Protein AF-A0A961YXK0-F1 (afdb_monomer_lite)

Radius of gyration: 27.51 Å; chains: 1; bounding box: 50×75×75 Å

Foldseek 3Di:
DPQAAAEEAEDPVCVVLSVVVQVVCVVVVHHYDYQDPPDDPDDPSLVVLLVVLLSHQAYEYEYELPGPPDPPSVSSLVSNLVSVHFYFYHYSVVQPPPPDGPDDPVPGDGDPDSFCRPVVVVVVNVPPPDDDDDDDDDDDDDDDDDDDDDDDDLQVVLVVLVVCLVVQPLVSLQVNLVCLCVVPSHPNQQLSSLVSLVSSVVVLNLVSLQVQLVCLCPVGNHGNANLSSLVSLVSSVVVLDLSSLQSNLVCLCVVGSHGNQNLSSLVSLVSSVVVLNLSSLQVNLVCLCVVPSHHNDNVSSLVSLVSSVVVVNPVSVVVNCVSVVVVVD

Structure (mmCIF, N/CA/C/O backbone):
data_AF-A0A961YXK0-F1
#
_entry.id   AF-A0A961YXK0-F1
#
loop_
_atom_site.group_PDB
_atom_site.id
_atom_site.type_symbol
_atom_site.label_atom_id
_atom_site.label_alt_id
_atom_site.label_comp_id
_atom_site.label_asym_id
_atom_site.label_entity_id
_atom_site.label_seq_id
_atom_site.pdbx_PDB_ins_code
_atom_site.Cartn_x
_atom_site.Cartn_y
_atom_site.Cartn_z
_atom_site.occupancy
_atom_site.B_iso_or_equiv
_atom_site.auth_seq_id
_atom_site.auth_comp_id
_atom_site.auth_asym_id
_atom_site.auth_atom_id
_atom_site.pdbx_PDB_model_num
ATOM 1 N N . MET A 1 1 ? -20.843 -34.451 27.573 1.00 39.09 1 MET A N 1
ATOM 2 C CA . MET A 1 1 ? -20.146 -33.332 26.904 1.00 39.09 1 MET A CA 1
ATOM 3 C C . MET A 1 1 ? -18.926 -33.000 27.740 1.00 39.09 1 MET A C 1
ATOM 5 O O . MET A 1 1 ? -19.100 -32.600 28.885 1.00 39.09 1 MET A O 1
ATOM 9 N N . GLN A 1 2 ? -17.720 -33.284 27.242 1.00 41.62 2 GLN A N 1
ATOM 10 C CA . GLN A 1 2 ? -16.486 -32.875 27.920 1.00 41.62 2 GLN A CA 1
ATOM 11 C C . GLN A 1 2 ? -16.470 -31.347 28.025 1.00 41.62 2 GLN A C 1
ATOM 13 O O . GLN A 1 2 ? -16.852 -30.657 27.081 1.00 41.62 2 GLN A O 1
ATOM 18 N N . ARG A 1 3 ? -16.115 -30.823 29.203 1.00 45.62 3 ARG A N 1
ATOM 19 C CA . ARG A 1 3 ? -15.979 -29.378 29.406 1.00 45.62 3 ARG A CA 1
ATOM 20 C C . ARG A 1 3 ? -14.867 -28.861 28.485 1.00 45.62 3 ARG A C 1
ATOM 22 O O . ARG A 1 3 ? -13.827 -29.515 28.438 1.00 45.62 3 ARG A O 1
ATOM 29 N N . PRO A 1 4 ? -15.061 -27.729 27.787 1.00 52.06 4 PRO A N 1
ATOM 30 C CA . PRO A 1 4 ? -13.994 -27.138 26.994 1.00 52.06 4 PRO A CA 1
ATOM 31 C C . PRO A 1 4 ? -12.832 -26.803 27.929 1.00 52.06 4 PRO A C 1
ATOM 33 O O . PRO A 1 4 ? -13.027 -26.088 28.913 1.00 52.06 4 PRO A O 1
ATOM 36 N N . PHE A 1 5 ? -11.660 -27.369 27.650 1.00 73.12 5 PHE A N 1
ATOM 37 C CA . PHE A 1 5 ? -10.427 -27.063 28.360 1.00 73.12 5 PHE A CA 1
ATOM 38 C C . PHE A 1 5 ? -9.512 -26.215 27.474 1.00 73.12 5 PHE A C 1
ATOM 40 O O . PHE A 1 5 ? -9.587 -26.285 26.243 1.00 73.12 5 PHE A O 1
ATOM 47 N N . LEU A 1 6 ? -8.736 -25.333 28.104 1.00 80.81 6 LEU A N 1
ATOM 48 C CA . LEU A 1 6 ? -7.813 -24.429 27.420 1.00 80.81 6 LEU A CA 1
ATOM 49 C C . LEU A 1 6 ? -6.426 -25.055 27.341 1.00 80.81 6 LEU A C 1
ATOM 51 O O . LEU A 1 6 ? -5.907 -25.522 28.354 1.00 80.81 6 LEU A O 1
ATOM 55 N N . PHE A 1 7 ? -5.800 -24.994 26.172 1.00 84.19 7 PHE A N 1
ATOM 56 C CA . PHE A 1 7 ? -4.375 -25.266 26.058 1.00 84.19 7 PHE A CA 1
ATOM 57 C C . PHE A 1 7 ? -3.585 -24.076 26.597 1.00 84.19 7 PHE A C 1
ATOM 59 O O . PHE A 1 7 ? -3.885 -22.945 26.231 1.00 84.19 7 PHE A O 1
ATOM 66 N N . VAL A 1 8 ? -2.585 -24.291 27.446 1.00 84.44 8 VAL A N 1
ATOM 67 C CA . VAL A 1 8 ? -1.753 -23.206 27.978 1.00 84.44 8 VAL A CA 1
ATOM 68 C C . VAL A 1 8 ? -0.333 -23.342 27.443 1.00 84.44 8 VAL A C 1
ATOM 70 O O . VAL A 1 8 ? 0.371 -24.299 27.762 1.00 84.44 8 VAL A O 1
ATOM 73 N N . SER A 1 9 ? 0.063 -22.359 26.637 1.00 81.88 9 SER A N 1
ATOM 74 C CA . SER A 1 9 ? 1.380 -22.239 26.011 1.00 81.88 9 SER A CA 1
ATOM 75 C C . SER A 1 9 ? 2.200 -21.175 26.740 1.00 81.88 9 SER A C 1
ATOM 77 O O . SER A 1 9 ? 1.680 -20.105 27.058 1.00 81.88 9 SER A O 1
ATOM 79 N N . HIS A 1 10 ? 3.469 -21.460 27.046 1.00 80.25 10 HIS A N 1
ATOM 80 C CA . HIS A 1 10 ? 4.343 -20.572 27.825 1.00 80.25 10 HIS A CA 1
ATOM 81 C C . HIS A 1 10 ? 5.824 -20.910 27.658 1.00 80.25 10 HIS A C 1
ATOM 83 O O . HIS A 1 10 ? 6.168 -22.053 27.361 1.00 80.25 10 HIS A O 1
ATOM 89 N N . VAL A 1 11 ? 6.744 -19.974 27.912 1.00 73.00 11 VAL A N 1
ATOM 90 C CA . VAL A 1 11 ? 8.198 -20.266 27.925 1.00 73.00 11 VAL A CA 1
ATOM 91 C C . VAL A 1 11 ? 8.667 -20.859 29.255 1.00 73.00 11 VAL A C 1
ATOM 93 O O . VAL A 1 11 ? 7.948 -20.811 30.252 1.00 73.00 11 VAL A O 1
ATOM 96 N N . SER A 1 12 ? 9.807 -21.552 29.248 1.00 71.62 12 SER A N 1
ATOM 97 C CA . SER A 1 12 ? 10.302 -22.407 30.346 1.00 71.62 12 SER A CA 1
ATOM 98 C C . SER A 1 12 ? 10.500 -21.629 31.639 1.00 71.62 12 SER A C 1
ATOM 100 O O . SER A 1 12 ? 10.134 -22.086 32.720 1.00 71.62 12 SER A O 1
ATOM 102 N N . GLU A 1 13 ? 11.018 -20.425 31.479 1.00 71.69 13 GLU A N 1
ATOM 103 C CA . GLU A 1 13 ? 11.282 -19.404 32.479 1.00 71.69 13 GLU A CA 1
ATOM 104 C C . GLU A 1 13 ? 9.994 -18.975 33.199 1.00 71.69 13 GLU A C 1
ATOM 106 O O . GLU A 1 13 ? 10.006 -18.660 34.387 1.00 71.69 13 GLU A O 1
ATOM 111 N N . ASP A 1 14 ? 8.862 -19.075 32.502 1.00 70.75 14 ASP A N 1
ATOM 112 C CA . ASP A 1 14 ? 7.541 -18.655 32.954 1.00 70.75 14 ASP A CA 1
ATOM 113 C C . ASP A 1 14 ? 6.709 -19.811 33.535 1.00 70.75 14 ASP A C 1
ATOM 115 O O . ASP A 1 14 ? 5.554 -19.626 33.924 1.00 70.75 14 ASP A O 1
ATOM 119 N N . HIS A 1 15 ? 7.279 -21.020 33.631 1.00 77.81 15 HIS A N 1
ATOM 120 C CA . HIS A 1 15 ? 6.543 -22.218 34.042 1.00 77.81 15 HIS A CA 1
ATOM 121 C C . HIS A 1 15 ? 5.914 -22.113 35.431 1.00 77.81 15 HIS A C 1
ATOM 123 O O . HIS A 1 15 ? 4.762 -22.510 35.591 1.00 77.81 15 HIS A O 1
ATOM 129 N N . GLY A 1 16 ? 6.608 -21.529 36.409 1.00 73.38 16 GLY A N 1
ATOM 130 C CA . GLY A 1 16 ? 6.043 -21.324 37.747 1.00 73.38 16 GLY A CA 1
ATOM 131 C C . GLY A 1 16 ? 4.782 -20.451 37.731 1.00 73.38 16 GLY A C 1
ATOM 132 O O . GLY A 1 16 ? 3.755 -20.842 38.282 1.00 73.38 16 GLY A O 1
ATOM 133 N N . HIS A 1 17 ? 4.835 -19.312 37.037 1.00 74.25 17 HIS A N 1
ATOM 134 C CA . HIS A 1 17 ? 3.714 -18.373 36.927 1.00 74.25 17 HIS A CA 1
ATOM 135 C C . HIS A 1 17 ? 2.545 -18.953 36.119 1.00 74.25 17 HIS A C 1
ATOM 137 O O . HIS A 1 17 ? 1.387 -18.800 36.507 1.00 74.25 17 HIS A O 1
ATOM 143 N N . ALA A 1 18 ? 2.835 -19.667 35.027 1.00 76.69 18 ALA A N 1
ATOM 144 C CA . ALA A 1 18 ? 1.814 -20.348 34.233 1.00 76.69 18 ALA A CA 1
ATOM 145 C C . ALA A 1 18 ? 1.065 -21.409 35.059 1.00 76.69 18 ALA A C 1
ATOM 147 O O . ALA A 1 18 ? -0.160 -21.494 34.983 1.00 76.69 18 ALA A O 1
ATOM 148 N N . MET A 1 19 ? 1.775 -22.171 35.899 1.00 80.56 19 MET A N 1
ATOM 149 C CA . MET A 1 19 ? 1.154 -23.152 36.797 1.00 80.56 19 MET A CA 1
ATOM 150 C C . MET A 1 19 ? 0.298 -22.492 37.889 1.00 80.56 19 MET A C 1
ATOM 152 O O . MET A 1 19 ? -0.766 -23.013 38.225 1.00 80.56 19 MET A O 1
ATOM 156 N N . GLU A 1 20 ? 0.710 -21.339 38.424 1.00 76.25 20 GLU A N 1
ATOM 157 C CA . GLU A 1 20 ? -0.096 -20.577 39.390 1.00 76.25 20 GLU A CA 1
ATOM 158 C C . GLU A 1 20 ? -1.407 -20.075 38.762 1.00 76.25 20 GLU A C 1
ATOM 160 O O . GLU A 1 20 ? -2.484 -20.231 39.350 1.00 76.25 20 GLU A O 1
ATOM 165 N N . LEU A 1 21 ? -1.326 -19.540 37.540 1.00 74.50 21 LEU A N 1
ATOM 166 C CA . LEU A 1 21 ? -2.482 -19.106 36.759 1.00 74.50 21 LEU A CA 1
ATOM 167 C C . LEU A 1 21 ? -3.425 -20.271 36.445 1.00 74.50 21 LEU A C 1
ATOM 169 O O . LEU A 1 21 ? -4.634 -20.144 36.640 1.00 74.50 21 LEU A O 1
ATOM 173 N N . VAL A 1 22 ? -2.886 -21.411 36.006 1.00 80.25 22 VAL A N 1
ATOM 174 C CA . VAL A 1 22 ? -3.676 -22.625 35.763 1.00 80.25 22 VAL A CA 1
ATOM 175 C C . VAL A 1 22 ? -4.400 -23.065 37.025 1.00 80.25 22 VAL A C 1
ATOM 177 O O . VAL A 1 22 ? -5.610 -23.268 36.978 1.00 80.25 22 VAL A O 1
ATOM 180 N N . GLY A 1 23 ? -3.715 -23.112 38.169 1.00 75.25 23 GLY A N 1
ATOM 181 C CA . GLY A 1 23 ? -4.354 -23.466 39.435 1.00 75.25 23 GLY A CA 1
ATOM 182 C C . GLY A 1 23 ? -5.508 -22.525 39.808 1.00 75.25 23 GLY A C 1
ATOM 183 O O . GLY A 1 23 ? -6.507 -22.965 40.375 1.00 75.25 23 GLY A O 1
ATOM 184 N N . GLU A 1 24 ? -5.411 -21.235 39.482 1.00 73.25 24 GLU A N 1
ATOM 185 C CA . GLU A 1 24 ? -6.501 -20.275 39.690 1.00 73.25 24 GLU A CA 1
ATOM 186 C C . GLU A 1 24 ? -7.667 -20.476 38.711 1.00 73.25 24 GLU A C 1
ATOM 188 O O . GLU A 1 24 ? -8.829 -20.412 39.121 1.00 73.25 24 GLU A O 1
ATOM 193 N N . LEU A 1 25 ? -7.381 -20.749 37.437 1.00 74.94 25 LEU A N 1
ATOM 194 C CA . LEU A 1 25 ? -8.392 -21.039 36.416 1.00 74.94 25 LEU A CA 1
ATOM 195 C C . LEU A 1 25 ? -9.165 -22.323 36.741 1.00 74.94 25 LEU A C 1
ATOM 197 O O . LEU A 1 25 ? -10.399 -22.326 36.724 1.00 74.94 25 LEU A O 1
ATOM 201 N N . GLU A 1 26 ? -8.461 -23.374 37.151 1.00 79.38 26 GLU A N 1
ATOM 202 C CA . GLU A 1 26 ? -9.062 -24.646 37.544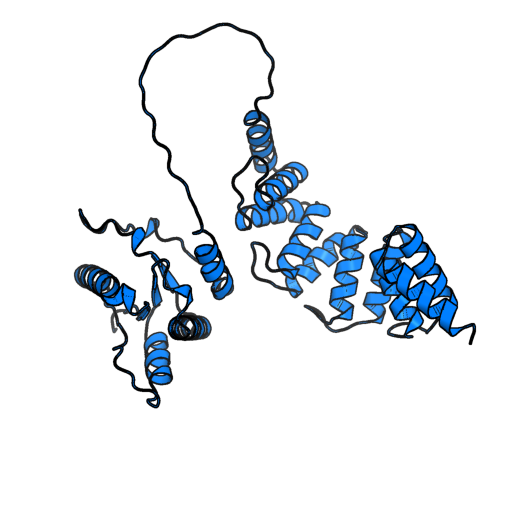 1.00 79.38 26 GLU A CA 1
ATOM 203 C C . GLU A 1 26 ? -9.923 -24.505 38.804 1.00 79.38 26 GLU A C 1
ATOM 205 O O . GLU A 1 26 ? -11.045 -25.017 38.839 1.00 79.38 26 GLU A O 1
ATOM 210 N N . ARG A 1 27 ? -9.474 -23.727 39.806 1.00 77.12 27 ARG A N 1
ATOM 211 C CA . ARG A 1 27 ? -10.300 -23.369 40.980 1.00 77.12 27 ARG A CA 1
ATOM 212 C C . ARG A 1 27 ? -11.597 -22.661 40.590 1.00 77.12 27 ARG A C 1
ATOM 214 O O . ARG A 1 27 ? -12.608 -22.815 41.273 1.00 77.12 27 ARG A O 1
ATOM 221 N N . ARG A 1 28 ? -11.583 -21.902 39.493 1.00 72.62 28 ARG A N 1
ATOM 222 C CA . ARG A 1 28 ? -12.754 -21.210 38.928 1.00 72.62 28 ARG A CA 1
ATOM 223 C C . ARG A 1 28 ? -13.557 -22.077 37.954 1.00 72.62 28 ARG A C 1
ATOM 225 O O . ARG A 1 28 ? -14.525 -21.597 37.369 1.00 72.62 28 ARG A O 1
ATOM 232 N N . GLY A 1 29 ? -13.201 -23.352 37.812 1.00 74.06 29 GLY A N 1
ATOM 233 C CA . GLY A 1 29 ? -13.920 -24.321 36.992 1.00 74.06 29 GLY A CA 1
ATOM 234 C C . GLY A 1 29 ? -13.586 -24.266 35.503 1.00 74.06 29 GLY A C 1
ATOM 235 O O . GLY A 1 29 ? -14.335 -24.851 34.719 1.00 74.06 29 GLY A O 1
ATOM 236 N N . VAL A 1 30 ? -12.493 -23.599 35.122 1.00 76.44 30 VAL A N 1
ATOM 237 C CA . VAL A 1 30 ? -11.951 -23.590 33.758 1.00 76.44 30 VAL A CA 1
ATOM 238 C C . VAL A 1 30 ? -10.844 -24.647 33.686 1.00 76.44 30 VAL A C 1
ATOM 240 O O . VAL A 1 30 ? -9.759 -24.407 34.211 1.00 76.44 30 VAL A O 1
ATOM 243 N N . PRO A 1 31 ? -11.104 -25.836 33.113 1.00 77.38 31 PRO A N 1
ATOM 244 C CA . PRO A 1 31 ? -10.077 -26.859 32.988 1.00 77.38 31 PRO A CA 1
ATO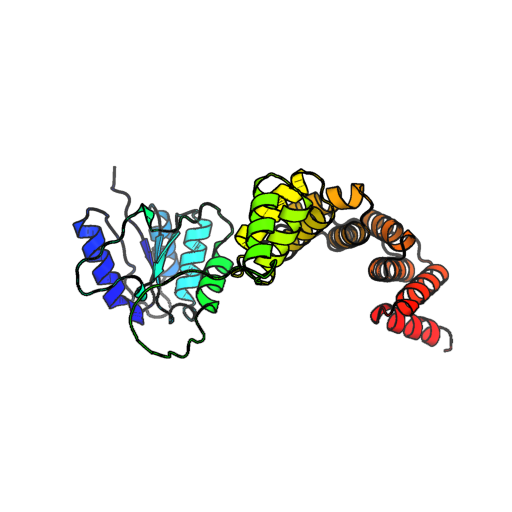M 245 C C . PRO A 1 31 ? -9.002 -26.406 31.995 1.00 77.38 31 PRO A C 1
ATOM 247 O O . PRO A 1 31 ? -9.313 -25.809 30.963 1.00 77.38 31 PRO A O 1
ATOM 250 N N . CYS A 1 32 ? -7.745 -26.703 32.299 1.00 82.25 32 CYS A N 1
ATOM 251 C CA . CYS A 1 32 ? -6.603 -26.317 31.480 1.00 82.25 32 CYS A CA 1
ATOM 252 C C . CYS A 1 32 ? -5.727 -27.539 31.198 1.00 82.25 32 CYS A C 1
ATOM 254 O O . CYS A 1 32 ? -5.690 -28.486 31.980 1.00 82.25 32 CYS A O 1
ATOM 256 N N . TRP A 1 33 ? -4.999 -27.510 30.088 1.00 80.31 33 TRP A N 1
ATOM 257 C CA . TRP A 1 33 ? -3.992 -28.507 29.757 1.00 80.31 33 TRP A CA 1
ATOM 258 C C . TRP A 1 33 ? -2.659 -27.817 29.456 1.00 80.31 33 TRP A C 1
ATOM 260 O O . TRP A 1 33 ? -2.611 -26.857 28.688 1.00 80.31 33 TRP A O 1
ATOM 270 N N . ILE A 1 34 ? -1.586 -28.299 30.088 1.00 78.50 34 ILE A N 1
ATOM 271 C CA . ILE A 1 34 ? -0.203 -27.843 29.894 1.00 78.50 34 ILE A CA 1
ATOM 272 C C . ILE A 1 34 ? 0.621 -29.012 29.361 1.00 78.50 34 ILE A C 1
ATOM 274 O O . ILE A 1 34 ? 0.612 -30.099 29.947 1.00 78.50 34 ILE A O 1
ATOM 278 N N . ALA A 1 35 ? 1.387 -28.768 28.297 1.00 67.06 35 ALA A N 1
ATOM 279 C CA . ALA A 1 35 ? 2.294 -29.764 27.744 1.00 67.06 35 ALA A CA 1
ATOM 280 C C . ALA A 1 35 ? 3.469 -30.061 28.713 1.00 67.06 35 ALA A C 1
ATOM 282 O O . ALA A 1 35 ? 4.114 -29.134 29.223 1.00 67.06 35 ALA A O 1
ATOM 283 N N . PRO A 1 36 ? 3.789 -31.341 28.988 1.00 59.72 36 PRO A N 1
ATOM 284 C CA . PRO A 1 36 ? 4.915 -31.712 29.842 1.00 59.72 36 PRO A CA 1
ATOM 285 C C . PRO A 1 36 ? 6.260 -31.507 29.120 1.00 59.72 36 PRO A C 1
ATOM 287 O O . PRO A 1 36 ? 6.581 -32.188 28.152 1.00 59.72 36 PRO A O 1
ATOM 290 N N . ARG A 1 37 ? 7.108 -30.609 29.637 1.00 56.56 37 ARG A N 1
ATOM 291 C CA . ARG A 1 37 ? 8.337 -30.128 28.966 1.00 56.56 37 ARG A CA 1
ATOM 292 C C . ARG A 1 37 ? 9.595 -31.007 29.045 1.00 56.56 37 ARG A C 1
ATOM 294 O O . ARG A 1 37 ? 10.710 -30.513 28.910 1.00 56.56 37 ARG A O 1
ATOM 301 N N . ASN A 1 38 ? 9.454 -32.319 29.202 1.00 53.09 38 ASN A N 1
ATOM 302 C CA . ASN A 1 38 ? 10.603 -33.237 29.240 1.00 53.09 38 ASN A CA 1
ATOM 303 C C . ASN A 1 38 ? 10.855 -33.915 27.888 1.00 53.09 38 ASN A C 1
ATOM 305 O O . ASN A 1 38 ? 10.779 -35.139 27.769 1.00 53.09 38 ASN A O 1
ATOM 309 N N . VAL A 1 39 ? 11.187 -33.130 26.864 1.00 43.88 39 VAL A N 1
ATOM 310 C CA . VAL A 1 39 ? 11.347 -33.651 25.500 1.00 43.88 39 VAL A CA 1
ATOM 311 C C . VAL A 1 39 ? 12.810 -33.612 25.096 1.00 43.88 39 VAL A C 1
ATOM 313 O O . VAL A 1 39 ? 13.381 -32.568 24.799 1.00 43.88 39 VAL A O 1
ATOM 316 N N . ARG A 1 40 ? 13.438 -34.791 25.093 1.00 40.31 40 ARG A N 1
ATOM 317 C CA . ARG A 1 40 ? 14.703 -35.001 24.380 1.00 40.31 40 ARG A CA 1
ATOM 318 C C . ARG A 1 40 ? 14.420 -34.941 22.880 1.00 40.31 40 ARG A C 1
ATOM 320 O O . ARG A 1 40 ? 13.405 -35.477 22.439 1.00 40.31 40 ARG A O 1
ATOM 327 N N . ALA A 1 41 ? 15.327 -34.341 22.113 1.00 37.22 41 ALA A N 1
ATOM 328 C CA . ALA A 1 41 ? 15.244 -34.312 20.656 1.00 37.22 41 ALA A CA 1
ATOM 329 C C . ALA A 1 41 ? 14.961 -35.721 20.087 1.00 37.22 41 ALA A C 1
ATOM 331 O O . ALA A 1 41 ? 15.666 -36.672 20.429 1.00 37.22 41 ALA A O 1
ATOM 332 N N . GLY A 1 42 ? 13.922 -35.849 19.249 1.00 44.91 42 GLY A N 1
ATOM 333 C CA . GLY A 1 42 ? 13.575 -37.097 18.551 1.00 44.91 42 GLY A CA 1
ATOM 334 C C . GLY A 1 42 ? 12.308 -37.837 19.010 1.00 44.91 42 GLY A C 1
ATOM 335 O O . GLY A 1 42 ? 12.143 -38.997 18.640 1.00 44.91 42 GLY A O 1
ATOM 336 N N . ARG A 1 43 ? 11.408 -37.223 19.792 1.00 53.22 43 ARG A N 1
ATOM 337 C CA . ARG A 1 43 ? 10.042 -37.747 20.020 1.00 53.22 43 ARG A CA 1
ATOM 338 C C . ARG A 1 43 ? 8.986 -36.929 19.258 1.00 53.22 43 ARG A C 1
ATOM 340 O O . ARG A 1 43 ? 9.237 -35.746 19.039 1.00 53.22 43 ARG A O 1
ATOM 347 N N . PRO A 1 44 ? 7.822 -37.521 18.909 1.00 53.44 44 PRO A N 1
ATOM 348 C CA . PRO A 1 44 ? 6.726 -36.898 18.142 1.00 53.44 44 PRO A CA 1
ATOM 349 C C . PRO A 1 44 ? 5.931 -35.853 18.950 1.00 53.44 44 PRO A C 1
ATOM 351 O O . PRO A 1 44 ? 4.713 -35.769 18.869 1.00 53.44 44 PRO A O 1
ATOM 354 N N . TYR A 1 45 ? 6.625 -35.074 19.778 1.00 54.78 45 TYR A N 1
ATOM 355 C CA . TYR A 1 45 ? 6.042 -34.076 20.669 1.00 54.78 45 TYR A CA 1
ATOM 356 C C . TYR A 1 45 ? 5.185 -33.065 19.906 1.00 54.78 45 TYR A C 1
ATOM 358 O O . TYR A 1 45 ? 4.088 -32.751 20.351 1.00 54.78 45 TYR A O 1
ATOM 366 N N . ASP A 1 46 ? 5.644 -32.652 18.722 1.00 61.97 46 ASP A N 1
ATOM 367 C CA . ASP A 1 46 ? 4.926 -31.719 17.853 1.00 61.97 46 ASP A CA 1
ATOM 368 C C . ASP A 1 46 ? 3.540 -32.270 17.443 1.00 61.97 46 ASP A C 1
ATOM 370 O O . ASP A 1 46 ? 2.575 -31.509 17.433 1.00 61.97 46 ASP A O 1
ATOM 374 N N . ASP A 1 47 ? 3.403 -33.586 17.220 1.00 65.25 47 ASP A N 1
ATOM 375 C CA . ASP A 1 47 ? 2.125 -34.217 16.849 1.00 65.25 47 ASP A CA 1
ATOM 376 C C . ASP A 1 47 ? 1.163 -34.312 18.046 1.00 65.25 47 ASP A C 1
ATOM 378 O O . ASP A 1 47 ? -0.034 -34.056 17.910 1.00 65.25 47 ASP A O 1
ATOM 382 N N . GLU A 1 48 ? 1.674 -34.643 19.239 1.00 68.69 48 GLU A N 1
ATOM 383 C CA . GLU A 1 48 ? 0.864 -34.716 20.465 1.00 68.69 48 GLU A CA 1
ATOM 384 C C . GLU A 1 48 ? 0.327 -33.339 20.876 1.00 68.69 48 GLU A C 1
ATOM 386 O O . GLU A 1 48 ? -0.828 -33.221 21.285 1.00 68.69 48 GLU A O 1
ATOM 391 N N . ILE A 1 49 ? 1.138 -32.287 20.743 1.00 72.38 49 ILE A N 1
ATOM 392 C CA . ILE A 1 49 ? 0.711 -30.914 21.033 1.00 72.38 49 ILE A CA 1
ATOM 393 C C . ILE A 1 49 ? -0.257 -30.422 19.973 1.00 72.38 49 ILE A C 1
ATOM 395 O O . ILE A 1 49 ? -1.250 -29.793 20.322 1.00 72.38 49 ILE A O 1
ATOM 399 N N . ALA A 1 50 ? 0.006 -30.701 18.694 1.00 71.00 50 ALA A N 1
ATOM 400 C CA . ALA A 1 50 ? -0.900 -30.306 17.630 1.00 71.00 50 ALA A CA 1
ATOM 401 C C . ALA A 1 50 ? -2.282 -30.930 17.824 1.00 71.00 50 ALA A C 1
ATOM 403 O O . ALA A 1 50 ? -3.287 -30.221 17.764 1.00 71.00 50 ALA A O 1
ATOM 404 N N . GLN A 1 51 ? -2.325 -32.221 18.166 1.00 74.75 51 GLN A N 1
ATOM 405 C CA . GLN A 1 51 ? -3.571 -32.900 18.498 1.00 74.75 51 GLN A CA 1
ATOM 406 C C . GLN A 1 51 ? -4.220 -32.314 19.756 1.00 74.75 51 GLN A C 1
ATOM 408 O O . GLN A 1 51 ? -5.418 -32.059 19.763 1.00 74.75 51 GLN A O 1
ATOM 413 N N . ALA A 1 52 ? -3.448 -32.034 20.808 1.00 72.00 52 ALA A N 1
ATOM 414 C CA . ALA A 1 52 ? -3.992 -31.451 22.031 1.00 72.00 52 ALA A CA 1
ATOM 415 C C . ALA A 1 52 ? -4.540 -30.029 21.818 1.00 72.00 52 ALA A C 1
ATOM 417 O O . ALA A 1 52 ? -5.582 -29.684 22.374 1.00 72.00 52 ALA A O 1
ATOM 418 N N . ILE A 1 53 ? -3.879 -29.211 20.995 1.00 72.88 53 ILE A N 1
ATOM 419 C CA . ILE A 1 53 ? -4.373 -27.901 20.558 1.00 72.88 53 ILE A CA 1
ATOM 420 C C . ILE A 1 53 ? -5.686 -28.075 19.795 1.00 72.88 53 ILE A C 1
ATOM 422 O O . ILE A 1 53 ? -6.629 -27.316 20.035 1.00 72.88 53 ILE A O 1
ATOM 426 N N . ASP A 1 54 ? -5.768 -29.068 18.906 1.00 76.62 54 ASP A N 1
ATOM 427 C CA . ASP A 1 54 ? -6.984 -29.350 18.147 1.00 76.62 54 ASP A CA 1
ATOM 428 C C . ASP A 1 54 ? -8.139 -29.868 19.022 1.00 76.62 54 ASP A C 1
ATOM 430 O O . ASP A 1 54 ? -9.299 -29.509 18.817 1.00 76.62 54 ASP A O 1
ATOM 434 N N . ASP A 1 55 ? -7.837 -30.606 20.081 1.00 77.06 55 ASP A N 1
ATOM 435 C CA . ASP A 1 55 ? -8.841 -31.098 21.027 1.00 77.06 55 ASP A CA 1
ATOM 436 C C . ASP A 1 55 ? -9.319 -30.002 22.006 1.00 77.06 55 ASP A C 1
ATOM 438 O O . ASP A 1 55 ? -10.383 -30.119 22.625 1.00 77.06 55 ASP A O 1
ATOM 442 N N . CYS A 1 56 ? -8.562 -28.906 22.140 1.00 79.31 56 CYS A N 1
ATOM 443 C CA . CYS A 1 56 ? -8.901 -27.774 22.999 1.00 79.31 56 CYS A CA 1
ATOM 444 C C . CYS A 1 56 ? -9.896 -26.803 22.343 1.00 79.31 56 CYS A C 1
ATOM 446 O O . CYS A 1 56 ? -9.977 -26.639 21.120 1.00 79.31 56 CYS A O 1
ATOM 448 N N . ALA A 1 57 ? -10.628 -26.073 23.191 1.00 71.56 57 ALA A N 1
ATOM 449 C CA . ALA A 1 57 ? -11.538 -25.014 22.745 1.00 71.56 57 ALA A CA 1
ATOM 450 C C . ALA A 1 57 ? -10.810 -23.707 22.383 1.00 71.56 57 ALA A C 1
ATOM 452 O O . ALA A 1 57 ? -11.330 -22.877 21.638 1.00 71.56 57 ALA A O 1
ATOM 453 N N . GLY A 1 58 ? -9.608 -23.518 22.923 1.00 72.69 58 GLY A N 1
ATOM 454 C CA . GLY A 1 58 ? -8.787 -22.330 22.737 1.00 72.69 58 GLY A CA 1
ATOM 455 C C . GLY A 1 58 ? -7.421 -22.498 23.393 1.00 72.69 58 GLY A C 1
ATOM 456 O O . GLY A 1 58 ? -7.203 -23.436 24.159 1.00 72.69 58 GLY A O 1
ATOM 457 N N . MET A 1 59 ? -6.517 -21.573 23.094 1.00 77.81 59 MET A N 1
ATOM 458 C CA . MET A 1 59 ? -5.178 -21.480 23.652 1.00 77.81 59 MET A CA 1
ATOM 459 C C . MET A 1 59 ? -5.035 -20.209 24.495 1.00 77.81 59 MET A C 1
ATOM 461 O O . MET A 1 59 ? -5.399 -19.120 24.066 1.00 77.81 59 MET A O 1
ATOM 465 N N . LEU A 1 60 ? -4.462 -20.336 25.683 1.00 79.00 60 LEU A N 1
ATOM 466 C CA . LEU A 1 60 ? -3.972 -19.252 26.520 1.00 7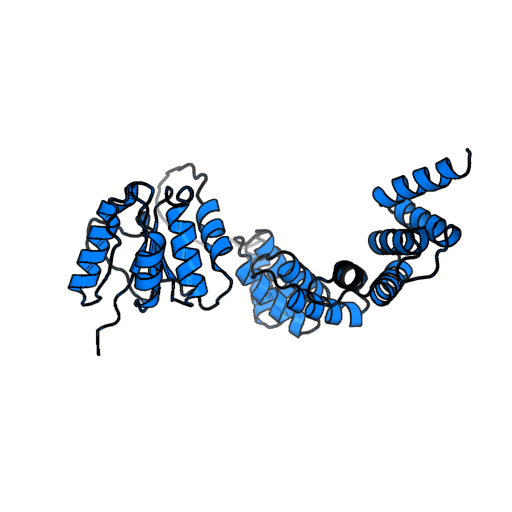9.00 60 LEU A CA 1
ATOM 467 C C . LEU A 1 60 ? -2.455 -19.160 26.328 1.00 79.00 60 LEU A C 1
ATOM 469 O O . LEU A 1 60 ? -1.729 -20.081 26.692 1.00 79.00 60 LEU A O 1
ATOM 473 N N . LEU A 1 61 ? -1.981 -18.062 25.747 1.00 76.00 61 LEU A N 1
ATOM 474 C CA . LEU A 1 61 ? -0.560 -17.795 25.563 1.00 76.00 61 LEU A CA 1
ATOM 475 C C . LEU A 1 61 ? -0.056 -16.957 26.737 1.00 76.00 61 LEU A C 1
ATOM 477 O O . LEU A 1 61 ? -0.337 -15.763 26.802 1.00 76.00 61 LEU A O 1
ATOM 481 N N . VAL A 1 62 ? 0.679 -17.574 27.655 1.00 74.12 62 VAL A N 1
ATOM 482 C CA . VAL A 1 62 ? 1.294 -16.911 28.807 1.00 74.12 62 VAL A CA 1
ATOM 483 C C . VAL A 1 62 ? 2.709 -16.477 28.441 1.00 74.12 62 VAL A C 1
ATOM 485 O O . VAL A 1 62 ? 3.534 -17.305 28.054 1.00 74.12 62 VAL A O 1
ATOM 488 N N . PHE A 1 63 ? 3.004 -15.186 28.575 1.00 65.50 63 PHE A N 1
ATOM 489 C CA . PHE A 1 63 ? 4.296 -14.635 28.177 1.00 65.50 63 PHE A CA 1
ATOM 490 C C . PHE A 1 63 ? 4.826 -13.579 29.151 1.00 65.50 63 PHE A C 1
ATOM 492 O O . PHE A 1 63 ? 4.070 -12.798 29.726 1.00 65.50 63 PHE A O 1
ATOM 499 N N . SER A 1 64 ? 6.147 -13.549 29.297 1.00 62.38 64 SER A N 1
ATOM 500 C CA . SER A 1 64 ? 6.931 -12.431 29.826 1.00 62.38 64 SER A CA 1
ATOM 501 C C . SER A 1 64 ? 7.740 -11.766 28.706 1.00 62.38 64 SER A C 1
ATOM 503 O O . SER A 1 64 ? 7.697 -12.177 27.540 1.00 62.38 64 SER A O 1
ATOM 505 N N . GLU A 1 65 ? 8.561 -10.776 29.052 1.00 54.94 65 GLU A N 1
ATOM 506 C CA . GLU A 1 65 ? 9.505 -10.128 28.123 1.00 54.94 65 GLU A CA 1
ATOM 507 C C . GLU A 1 65 ? 10.511 -11.106 27.467 1.00 54.94 65 GLU A C 1
ATOM 509 O O . GLU A 1 65 ? 11.122 -10.778 26.449 1.00 54.94 65 GLU A O 1
ATOM 514 N N . HIS A 1 66 ? 10.646 -12.329 27.995 1.00 47.62 66 HIS A N 1
ATOM 515 C CA . HIS A 1 66 ? 11.584 -13.355 27.523 1.00 47.62 66 HIS A CA 1
ATOM 516 C C . HIS A 1 66 ? 10.963 -14.324 26.499 1.00 47.62 66 HIS A C 1
ATOM 518 O O . HIS A 1 66 ? 11.662 -15.161 25.932 1.00 47.62 66 HIS A O 1
ATOM 524 N N . CYS A 1 67 ? 9.662 -14.207 26.217 1.00 50.78 67 CYS A N 1
ATOM 525 C CA . CYS A 1 67 ? 8.917 -15.140 25.366 1.00 50.78 67 CYS A CA 1
ATOM 526 C C . CYS A 1 67 ? 9.393 -15.202 23.895 1.00 50.78 67 CYS A C 1
ATOM 528 O O . CYS A 1 67 ? 9.214 -16.222 23.226 1.00 50.78 67 CYS A O 1
ATOM 530 N N . ASN A 1 68 ? 10.031 -14.142 23.388 1.00 44.97 68 ASN A N 1
ATOM 531 C CA . ASN A 1 68 ? 10.291 -13.941 21.953 1.00 44.97 68 ASN A CA 1
ATOM 532 C C . ASN A 1 68 ? 11.312 -14.862 21.286 1.00 44.97 68 ASN A C 1
ATOM 534 O O . ASN A 1 68 ? 11.367 -14.921 20.052 1.00 44.97 68 ASN A O 1
ATOM 538 N N . SER A 1 69 ? 12.150 -15.536 22.066 1.00 49.12 69 SER A N 1
ATOM 539 C CA . SER A 1 69 ? 13.250 -16.352 21.545 1.00 49.12 69 SER A CA 1
ATOM 540 C C . SER A 1 69 ? 12.884 -17.826 21.365 1.00 49.12 69 SER A C 1
ATOM 542 O O . SER A 1 69 ? 13.715 -18.596 20.890 1.00 49.12 69 SER A O 1
ATOM 544 N N . SER A 1 70 ? 11.667 -18.243 21.733 1.00 59.62 70 SER A N 1
ATOM 545 C CA . SER A 1 70 ? 11.295 -19.657 21.720 1.00 59.62 70 SER A CA 1
ATOM 546 C C . SER A 1 70 ? 10.658 -20.083 20.394 1.00 59.62 70 SER A C 1
ATOM 548 O O . SER A 1 70 ? 9.495 -19.781 20.123 1.00 59.62 70 SER A O 1
ATOM 550 N N . ASP A 1 71 ? 11.395 -20.866 19.600 1.00 60.34 71 ASP A N 1
ATOM 551 C CA . ASP A 1 71 ? 10.883 -21.517 18.379 1.00 60.34 71 ASP A CA 1
ATOM 552 C C . ASP A 1 71 ? 9.660 -22.402 18.650 1.00 60.34 71 ASP A C 1
ATOM 554 O O . ASP A 1 71 ? 8.802 -22.594 17.790 1.00 60.34 71 ASP A O 1
ATOM 558 N N . TYR A 1 72 ? 9.566 -22.922 19.870 1.00 67.06 72 TYR A N 1
ATOM 559 C CA . TYR A 1 72 ? 8.493 -23.797 20.303 1.00 67.06 72 TYR A CA 1
ATOM 560 C C . TYR A 1 72 ? 7.147 -23.058 20.405 1.00 67.06 72 TYR A C 1
ATOM 562 O O . TYR A 1 72 ? 6.153 -23.511 19.844 1.00 67.06 72 TYR A O 1
ATOM 570 N N . ILE A 1 73 ? 7.134 -21.859 20.998 1.00 68.94 73 ILE A N 1
ATOM 571 C CA . ILE A 1 73 ? 5.931 -21.011 21.074 1.00 68.94 73 ILE A CA 1
ATOM 572 C C . ILE A 1 73 ? 5.441 -20.619 19.683 1.00 68.94 73 ILE A C 1
ATOM 574 O O . ILE A 1 73 ? 4.241 -20.625 19.420 1.00 68.94 73 ILE A O 1
ATOM 578 N N . ARG A 1 74 ? 6.364 -20.313 18.764 1.00 63.19 74 ARG A N 1
ATOM 579 C CA . ARG A 1 74 ? 6.004 -19.963 17.382 1.00 63.19 74 ARG A CA 1
ATOM 580 C C . ARG A 1 74 ? 5.270 -21.107 16.693 1.00 63.19 74 ARG A C 1
ATOM 582 O O . ARG A 1 74 ? 4.258 -20.868 16.037 1.00 63.19 74 ARG A O 1
ATOM 589 N N . ARG A 1 75 ? 5.734 -22.347 16.881 1.00 66.69 75 ARG A N 1
ATOM 590 C CA . ARG A 1 75 ? 5.064 -23.539 16.342 1.00 66.69 75 ARG A CA 1
ATOM 591 C C . ARG A 1 75 ? 3.677 -23.729 16.945 1.00 66.69 75 ARG A C 1
ATOM 593 O O . ARG A 1 75 ? 2.722 -23.872 16.194 1.00 66.69 75 ARG A O 1
ATOM 600 N N . GLU A 1 76 ? 3.540 -23.656 18.265 1.00 72.88 76 GLU A N 1
ATOM 601 C CA . GLU A 1 76 ? 2.242 -23.819 18.938 1.00 72.88 76 GLU A CA 1
ATOM 602 C C . GLU A 1 76 ? 1.221 -22.754 18.513 1.00 72.88 76 GLU A C 1
ATOM 604 O O . GLU A 1 76 ? 0.072 -23.074 18.215 1.00 72.88 76 GLU A O 1
ATOM 609 N N . VAL A 1 77 ? 1.646 -21.491 18.411 1.00 65.88 77 VAL A N 1
ATOM 610 C CA . VAL A 1 77 ? 0.813 -20.393 17.896 1.00 65.88 77 VAL A CA 1
ATOM 611 C C . VAL A 1 77 ? 0.405 -20.637 16.445 1.00 65.88 77 VAL A C 1
ATOM 613 O O . VAL A 1 77 ? -0.747 -20.379 16.092 1.00 65.88 77 VAL A O 1
ATOM 616 N N . THR A 1 78 ? 1.325 -21.142 15.621 1.00 60.06 78 THR A N 1
ATOM 617 C CA . THR A 1 78 ? 1.053 -21.476 14.216 1.00 60.06 78 THR A CA 1
ATOM 618 C C . THR A 1 78 ? -0.015 -22.560 14.129 1.00 60.06 78 THR A C 1
ATOM 620 O O . THR A 1 78 ? -1.045 -22.344 13.497 1.00 60.06 78 THR A O 1
ATOM 623 N N . VAL A 1 79 ? 0.158 -23.667 14.855 1.00 64.62 79 VAL A N 1
ATOM 624 C CA . VAL A 1 79 ? -0.796 -24.785 14.865 1.00 64.62 79 VAL A CA 1
ATOM 625 C C . VAL A 1 79 ? -2.162 -24.362 15.417 1.00 64.62 79 VAL A C 1
ATOM 627 O O . VAL A 1 79 ? -3.197 -24.665 14.827 1.00 64.62 79 VAL A O 1
ATOM 630 N N . ALA A 1 80 ? -2.199 -23.582 16.502 1.00 63.25 80 ALA A N 1
ATOM 631 C CA . ALA A 1 80 ? -3.445 -23.017 17.027 1.00 63.25 80 ALA A CA 1
ATOM 632 C C . ALA A 1 80 ? -4.113 -22.042 16.039 1.00 63.25 80 ALA A C 1
ATOM 634 O O . ALA A 1 80 ? -5.340 -21.906 16.020 1.00 63.25 80 ALA A O 1
ATOM 635 N N . GLY A 1 81 ? -3.315 -21.352 15.220 1.00 55.94 81 GLY A N 1
ATOM 636 C CA . GLY A 1 81 ? -3.762 -20.556 14.079 1.00 55.94 81 GLY A CA 1
ATOM 637 C C . GLY A 1 81 ? -4.434 -21.404 13.005 1.00 55.94 81 GLY A C 1
ATOM 638 O O . GLY A 1 81 ? -5.589 -21.147 12.667 1.00 55.94 81 GLY A O 1
ATOM 639 N N . GLU A 1 82 ? -3.747 -22.436 12.523 1.00 62.53 82 GLU A N 1
ATOM 640 C CA . GLU A 1 82 ? -4.240 -23.357 11.492 1.00 62.53 82 GLU A CA 1
ATOM 641 C C . GLU A 1 82 ? -5.535 -24.059 11.923 1.00 62.53 82 GLU A C 1
ATOM 643 O O . GLU A 1 82 ? -6.514 -24.080 11.175 1.00 62.53 82 GLU A O 1
ATOM 648 N N . ALA A 1 83 ? -5.593 -24.522 13.175 1.00 61.62 83 ALA A N 1
ATOM 649 C CA . ALA A 1 83 ? -6.769 -25.157 13.771 1.00 61.62 83 ALA A CA 1
ATOM 650 C C . ALA A 1 83 ? -7.871 -24.158 14.195 1.00 61.62 83 ALA A C 1
ATOM 652 O O . ALA A 1 83 ? -8.863 -24.530 14.826 1.00 61.62 83 ALA A O 1
ATOM 653 N N . ARG A 1 84 ? -7.714 -22.869 13.858 1.00 57.81 84 ARG A N 1
ATOM 654 C CA . ARG A 1 84 ? -8.672 -21.776 14.114 1.00 57.81 84 ARG A CA 1
ATOM 655 C C . ARG A 1 84 ? -9.098 -21.634 15.576 1.00 57.81 84 ARG A C 1
ATOM 657 O O . ARG A 1 84 ? -10.223 -21.232 15.868 1.00 57.81 84 ARG A O 1
ATOM 664 N N . LYS A 1 85 ? -8.188 -21.926 16.503 1.00 62.81 85 LYS A N 1
ATOM 665 C CA . LYS A 1 85 ? -8.424 -21.816 17.947 1.00 62.81 85 LYS A CA 1
ATOM 666 C C . LYS A 1 85 ? -8.411 -20.366 18.389 1.00 62.81 85 LYS A C 1
ATOM 668 O O . LYS A 1 85 ? -7.627 -19.575 17.869 1.00 62.81 85 LYS A O 1
ATOM 673 N N . LEU A 1 86 ? -9.232 -20.008 19.375 1.00 60.19 86 LEU A N 1
ATOM 674 C CA . LEU A 1 86 ? -9.135 -18.715 20.061 1.00 60.19 86 LEU A CA 1
ATOM 675 C C . LEU A 1 86 ? -7.785 -18.638 20.788 1.00 60.19 86 LEU A C 1
ATOM 677 O O . LEU A 1 86 ? -7.495 -19.543 21.557 1.00 60.19 86 LEU A O 1
ATOM 681 N N . ILE A 1 87 ? -6.976 -17.595 20.564 1.00 62.25 87 ILE A N 1
ATOM 682 C CA . ILE A 1 87 ? -5.727 -17.371 21.314 1.00 62.25 87 ILE A CA 1
ATOM 683 C C . ILE A 1 87 ? -5.925 -16.188 22.254 1.00 62.25 87 ILE A C 1
ATOM 685 O O . ILE A 1 87 ? -6.254 -15.093 21.807 1.00 62.25 87 ILE A O 1
ATOM 689 N N . ILE A 1 88 ? -5.700 -16.415 23.543 1.00 66.31 88 ILE A N 1
ATOM 690 C CA . ILE A 1 88 ? -5.832 -15.428 24.610 1.00 66.31 88 ILE A CA 1
ATOM 691 C C . ILE A 1 88 ? -4.417 -15.080 25.090 1.00 66.31 88 ILE A C 1
ATOM 693 O O . ILE A 1 88 ? -3.791 -15.910 25.748 1.00 66.31 88 ILE A O 1
ATOM 697 N N . PRO A 1 89 ? -3.877 -13.897 24.762 1.00 63.44 89 PRO A N 1
ATOM 698 C CA . PRO A 1 89 ? -2.588 -13.463 25.287 1.00 63.44 89 PRO A CA 1
ATOM 699 C C . PRO A 1 89 ? -2.714 -13.074 26.770 1.00 63.44 89 PRO A C 1
ATOM 701 O O . PRO A 1 89 ? -3.618 -12.333 27.152 1.00 63.44 89 PRO A O 1
ATOM 704 N N . PHE A 1 90 ? -1.789 -13.549 27.603 1.00 66.56 90 PHE A N 1
ATOM 705 C CA . PHE A 1 90 ? -1.688 -13.217 29.021 1.00 66.56 90 PHE A CA 1
ATOM 706 C C . PHE A 1 90 ? -0.248 -12.859 29.396 1.00 66.56 90 PHE A C 1
ATOM 708 O O . PHE A 1 90 ? 0.634 -13.719 29.432 1.00 66.56 90 PHE A O 1
ATOM 715 N N . ARG A 1 91 ? -0.018 -11.583 29.704 1.00 66.06 91 ARG A N 1
ATOM 716 C CA . ARG A 1 91 ? 1.283 -11.092 30.152 1.00 66.06 91 ARG A CA 1
ATOM 717 C C . ARG A 1 91 ? 1.424 -11.303 31.661 1.00 66.06 91 ARG A C 1
ATOM 719 O O . ARG A 1 91 ? 0.570 -10.863 32.429 1.00 66.06 91 ARG A O 1
ATOM 726 N N . ILE A 1 92 ? 2.492 -11.966 32.101 1.00 63.28 92 ILE A N 1
ATOM 727 C CA . ILE A 1 92 ? 2.684 -12.300 33.526 1.00 63.28 92 ILE A CA 1
ATOM 728 C C . ILE A 1 92 ? 2.787 -11.041 34.385 1.00 63.28 92 ILE A C 1
ATOM 730 O O . ILE A 1 92 ? 2.259 -11.008 35.492 1.00 63.28 92 ILE A O 1
ATOM 734 N N . GLU A 1 93 ? 3.413 -9.984 33.873 1.00 61.69 93 GLU A N 1
ATOM 735 C CA . GLU A 1 93 ? 3.593 -8.729 34.601 1.00 61.69 93 GLU A CA 1
ATOM 736 C C . GLU A 1 93 ? 2.271 -7.970 34.836 1.00 61.69 93 GLU A C 1
ATOM 738 O O . GLU A 1 93 ? 2.212 -7.111 35.720 1.00 61.69 93 GLU A O 1
ATOM 743 N N . ASP A 1 94 ? 1.203 -8.309 34.103 1.00 54.09 94 ASP A N 1
ATOM 744 C CA . ASP A 1 94 ? -0.142 -7.760 34.323 1.00 54.09 94 ASP A CA 1
ATOM 745 C C . ASP A 1 94 ? -0.842 -8.438 35.515 1.00 54.09 94 ASP A C 1
ATOM 747 O O . ASP A 1 94 ? -1.768 -7.885 36.121 1.00 54.09 94 ASP A O 1
ATOM 751 N N . ALA A 1 95 ? -0.374 -9.623 35.916 1.00 52.97 95 ALA A N 1
ATOM 752 C CA . ALA A 1 95 ? -0.799 -10.274 37.140 1.00 52.97 95 ALA A CA 1
ATOM 753 C C . ALA A 1 95 ? -0.051 -9.654 38.326 1.00 52.97 95 ALA A C 1
ATOM 755 O O . ALA A 1 95 ? 1.080 -10.022 38.607 1.00 52.97 95 ALA A O 1
ATOM 756 N N . GLN A 1 96 ? -0.668 -8.733 39.074 1.00 48.56 96 GLN A N 1
ATOM 757 C CA . GLN A 1 96 ? -0.125 -8.323 40.378 1.00 48.56 96 GLN A CA 1
ATOM 758 C C . GLN A 1 96 ? -0.249 -9.485 41.385 1.00 48.56 96 GLN A C 1
ATOM 760 O O . GLN A 1 96 ? -1.325 -9.662 41.975 1.00 48.56 96 GLN A O 1
ATOM 765 N N . PRO A 1 97 ? 0.809 -10.261 41.693 1.00 42.53 97 PRO A N 1
ATOM 766 C CA . PRO A 1 97 ? 0.687 -11.442 42.526 1.00 42.53 97 PRO A CA 1
ATOM 767 C C . PRO A 1 97 ? 0.948 -11.027 43.973 1.00 42.53 97 PRO A C 1
ATOM 769 O O . PRO A 1 97 ? 1.959 -11.385 44.563 1.00 42.53 97 PRO A O 1
ATOM 772 N N . LYS A 1 98 ? 0.075 -10.185 44.546 1.00 33.53 98 LYS A N 1
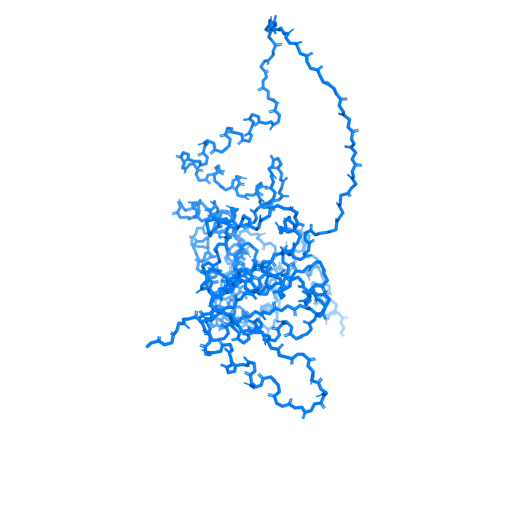ATOM 773 C CA . LYS A 1 98 ? 0.077 -9.918 46.003 1.00 33.53 98 LYS A CA 1
ATOM 774 C C . LYS A 1 98 ? -1.303 -9.793 46.644 1.00 33.53 98 LYS A C 1
ATOM 776 O O . LYS A 1 98 ? -1.391 -9.914 47.863 1.00 33.53 98 LYS A O 1
ATOM 781 N N . ARG A 1 99 ? -2.391 -9.605 45.885 1.00 34.12 99 ARG A N 1
ATOM 782 C CA . ARG A 1 99 ? -3.760 -9.567 46.441 1.00 34.12 99 ARG A CA 1
ATOM 783 C C . ARG A 1 99 ? -4.815 -10.055 45.450 1.00 34.12 99 ARG A C 1
ATOM 785 O O . ARG A 1 99 ? -5.690 -9.293 45.061 1.00 34.12 99 ARG A O 1
ATOM 792 N N . GLY A 1 100 ? -4.753 -11.340 45.109 1.00 31.75 100 GLY A N 1
ATOM 793 C CA . GLY A 1 100 ? -5.811 -12.026 44.368 1.00 31.75 100 GLY A CA 1
ATOM 794 C C . GLY A 1 100 ? -5.904 -11.595 42.905 1.00 31.75 100 GLY A C 1
ATOM 795 O O . GLY A 1 100 ? -6.028 -10.419 42.575 1.00 31.75 100 GLY A O 1
ATOM 796 N N . LEU A 1 101 ? -5.871 -12.578 42.013 1.00 30.66 101 LEU A N 1
ATOM 797 C CA . LEU A 1 101 ? -5.959 -12.368 40.576 1.00 30.66 101 LEU A CA 1
ATOM 798 C C . LEU A 1 101 ? -7.338 -11.762 40.216 1.00 30.66 101 LEU A C 1
ATOM 800 O O . LEU A 1 101 ? -8.339 -12.475 40.077 1.00 30.66 101 LEU A O 1
ATOM 804 N N . ARG A 1 102 ? -7.432 -10.430 40.103 1.00 32.03 102 ARG A N 1
ATOM 805 C CA . ARG A 1 102 ? -8.595 -9.736 39.524 1.00 32.03 102 ARG A CA 1
ATOM 806 C C . ARG A 1 102 ? -8.389 -9.601 38.021 1.00 32.03 102 ARG A C 1
ATOM 808 O O . ARG A 1 102 ? -8.089 -8.527 37.524 1.00 32.03 102 ARG A O 1
ATOM 815 N N . VAL A 1 103 ? -8.585 -10.702 37.306 1.00 35.06 103 VAL A N 1
ATOM 816 C CA . VAL A 1 103 ? -8.809 -10.659 35.858 1.00 35.06 103 VAL A CA 1
ATOM 817 C C . VAL A 1 103 ? -10.319 -10.620 35.656 1.00 35.06 103 VAL A C 1
ATOM 819 O O . VAL A 1 103 ? -11.012 -11.570 36.032 1.00 35.06 103 VAL A O 1
ATOM 822 N N . ARG A 1 104 ? -10.861 -9.518 35.127 1.00 30.38 104 ARG A N 1
ATOM 823 C CA . ARG A 1 104 ? -12.231 -9.520 34.595 1.00 30.38 104 ARG A CA 1
ATOM 824 C C . ARG A 1 104 ? -12.134 -9.977 33.146 1.00 30.38 104 ARG A C 1
ATOM 826 O O . ARG A 1 104 ? -11.316 -9.455 32.403 1.00 30.38 104 ARG A O 1
ATOM 833 N N . LEU A 1 105 ? -12.993 -10.906 32.726 1.00 31.92 105 LEU A N 1
ATOM 834 C CA . LEU A 1 105 ? -13.069 -11.356 31.324 1.00 31.92 105 LEU A CA 1
ATOM 835 C C . LEU A 1 105 ? -13.296 -10.192 30.333 1.00 31.92 105 LEU A C 1
ATOM 837 O O . LEU A 1 105 ? -12.948 -10.309 29.167 1.00 31.92 105 LEU A O 1
ATOM 841 N N . ALA A 1 106 ? -13.842 -9.066 30.805 1.00 30.00 106 ALA A N 1
ATOM 842 C CA . ALA A 1 106 ? -14.017 -7.834 30.035 1.00 30.00 106 ALA A CA 1
ATOM 843 C C . ALA A 1 106 ? -12.725 -7.012 29.836 1.00 30.00 106 ALA A C 1
ATOM 845 O O . ALA A 1 106 ? -12.704 -6.140 28.977 1.00 30.00 106 ALA A O 1
ATOM 846 N N . ASP A 1 107 ? -11.673 -7.271 30.622 1.00 32.09 107 ASP A N 1
ATOM 847 C CA . ASP A 1 107 ? -10.366 -6.605 30.508 1.00 32.09 107 ASP A CA 1
ATOM 848 C C . ASP A 1 107 ? -9.395 -7.399 29.602 1.00 32.09 107 ASP A C 1
ATOM 850 O O . ASP A 1 107 ? -8.280 -6.952 29.344 1.00 32.09 107 ASP A O 1
ATOM 854 N N . LEU A 1 108 ? -9.805 -8.578 29.110 1.00 33.78 108 LEU A N 1
ATOM 855 C CA . LEU A 1 108 ? -9.076 -9.318 28.081 1.00 33.78 108 LEU A CA 1
ATOM 856 C C . LEU A 1 108 ? -9.389 -8.683 26.721 1.00 33.78 108 LEU A C 1
ATOM 858 O O . LEU A 1 108 ? -10.543 -8.664 26.292 1.00 33.78 108 LEU A O 1
ATOM 862 N N . HIS A 1 109 ? -8.370 -8.145 26.049 1.00 32.44 109 HIS A N 1
ATOM 863 C CA . HIS A 1 109 ? -8.513 -7.639 24.686 1.00 32.44 109 HIS A CA 1
ATOM 864 C C . HIS A 1 109 ? -8.834 -8.799 23.737 1.00 32.44 109 HIS A C 1
ATOM 866 O O . HIS A 1 109 ? -8.060 -9.746 23.599 1.00 32.44 109 HIS A O 1
ATOM 872 N N . TRP A 1 110 ? -10.002 -8.717 23.104 1.00 28.44 110 TRP A N 1
ATOM 873 C CA . TRP A 1 110 ? -10.474 -9.679 22.118 1.00 28.44 110 TRP A CA 1
ATOM 874 C C . TRP A 1 110 ? -9.778 -9.426 20.781 1.00 28.44 110 TRP A C 1
ATOM 876 O O . TRP A 1 110 ? -9.862 -8.324 20.243 1.00 28.44 110 TRP A O 1
ATOM 886 N N . ILE A 1 111 ? -9.118 -10.453 20.249 1.00 31.22 111 ILE A N 1
ATOM 887 C CA . ILE A 1 111 ? -8.637 -10.487 18.867 1.00 31.22 111 ILE A CA 1
ATOM 888 C C . ILE A 1 111 ? -9.665 -11.287 18.072 1.00 31.22 111 ILE A C 1
ATOM 890 O O . ILE A 1 111 ? -9.634 -12.520 18.055 1.00 31.22 111 ILE A O 1
ATOM 894 N N . ASP A 1 112 ? -10.618 -10.578 17.473 1.00 22.97 112 ASP A N 1
ATOM 895 C CA . ASP A 1 112 ? -11.620 -11.153 16.581 1.00 22.97 112 ASP A CA 1
ATOM 896 C C . ASP A 1 112 ? -11.148 -10.914 15.142 1.00 22.97 112 ASP A C 1
ATOM 898 O O . ASP A 1 112 ? -11.316 -9.835 14.579 1.00 22.97 112 ASP A O 1
ATOM 902 N N . GLY A 1 113 ? -10.438 -11.886 14.571 1.00 23.62 113 GLY A N 1
ATOM 903 C CA . GLY A 1 113 ? -9.843 -11.717 13.247 1.00 23.62 113 GLY A CA 1
ATOM 904 C C . GLY A 1 113 ? -8.647 -12.624 13.019 1.00 23.62 113 GLY A C 1
ATOM 905 O O . GLY A 1 113 ? -7.582 -12.464 13.602 1.00 23.62 113 GLY A O 1
ATOM 906 N N . PHE A 1 114 ? -8.832 -13.587 12.128 1.00 27.62 114 PHE A N 1
ATOM 907 C CA . PHE A 1 114 ? -7.956 -14.717 11.814 1.00 27.62 114 PHE A CA 1
ATOM 908 C C . PHE A 1 114 ? -6.546 -14.364 11.276 1.00 27.62 114 PHE A C 1
ATOM 910 O O . PHE A 1 114 ? -5.814 -15.254 10.868 1.00 27.62 114 PHE A O 1
ATOM 917 N N . MET A 1 115 ? -6.139 -13.093 11.253 1.00 27.69 115 MET A N 1
ATOM 918 C CA . MET A 1 115 ? -5.017 -12.621 10.430 1.00 27.69 115 MET A CA 1
ATOM 919 C C . MET A 1 115 ? -3.987 -11.750 11.187 1.00 27.69 115 MET A C 1
ATOM 921 O O . MET A 1 115 ? -3.009 -11.293 10.602 1.00 27.69 115 MET A O 1
ATOM 925 N N . GLU A 1 116 ? -4.137 -11.565 12.503 1.00 33.00 116 GLU A N 1
ATOM 926 C CA . GLU A 1 116 ? -3.254 -10.708 13.321 1.00 33.00 116 GLU A CA 1
ATOM 927 C C . GLU A 1 116 ? -2.057 -11.430 13.982 1.00 33.00 116 GLU A C 1
ATOM 929 O O . GLU A 1 116 ? -1.275 -10.808 14.694 1.00 33.00 116 GLU A O 1
ATOM 934 N N . ARG A 1 117 ? -1.863 -12.740 13.801 1.00 38.31 117 ARG A N 1
ATOM 935 C CA . ARG A 1 117 ? -1.155 -13.528 14.833 1.00 38.31 117 ARG A CA 1
ATOM 936 C C . ARG A 1 117 ? 0.371 -13.408 14.912 1.00 38.31 117 ARG A C 1
ATOM 938 O O . ARG A 1 117 ? 0.865 -13.368 16.030 1.00 38.31 117 ARG A O 1
ATOM 945 N N . GLU A 1 118 ? 1.128 -13.272 13.825 1.00 33.22 118 GLU A N 1
ATOM 946 C CA . GLU A 1 118 ? 2.580 -13.015 13.958 1.00 33.22 118 GLU A CA 1
ATOM 947 C C . GLU A 1 118 ? 2.879 -11.540 14.256 1.00 33.22 118 GLU A C 1
ATOM 949 O O . GLU A 1 118 ? 3.704 -11.232 15.111 1.00 33.22 118 GLU A O 1
ATOM 954 N N . GLN A 1 119 ? 2.156 -10.611 13.623 1.00 34.53 119 GLN A N 1
ATOM 955 C CA . GLN A 1 119 ? 2.413 -9.174 13.756 1.00 34.53 119 GLN A CA 1
ATOM 956 C C . GLN A 1 119 ? 1.874 -8.568 15.056 1.00 34.53 119 GLN A C 1
ATOM 958 O O . GLN A 1 119 ? 2.507 -7.655 15.578 1.00 34.53 119 GLN A O 1
ATOM 963 N N . ALA A 1 120 ? 0.762 -9.053 15.621 1.00 34.12 120 ALA A N 1
ATOM 964 C CA . ALA A 1 120 ? 0.281 -8.594 16.929 1.00 34.12 120 ALA A CA 1
ATOM 965 C C . ALA A 1 120 ? 1.169 -9.116 18.063 1.00 34.12 120 ALA A C 1
ATOM 967 O O . ALA A 1 120 ? 1.467 -8.364 18.991 1.00 34.12 120 ALA A O 1
ATOM 968 N N . ILE A 1 121 ? 1.669 -10.353 17.951 1.00 35.84 121 ILE A N 1
ATOM 969 C CA . ILE A 1 121 ? 2.682 -10.875 18.872 1.00 35.84 121 ILE A CA 1
ATOM 970 C C . ILE A 1 121 ? 3.966 -10.051 18.712 1.00 35.84 121 ILE A C 1
ATOM 972 O O . ILE A 1 121 ? 4.409 -9.456 19.684 1.00 35.84 121 ILE A O 1
ATOM 976 N N . GLU A 1 122 ? 4.503 -9.853 17.505 1.00 35.09 122 GLU A N 1
ATOM 977 C CA . GLU A 1 122 ? 5.699 -9.016 17.303 1.00 35.09 122 GLU A CA 1
ATOM 978 C C . GLU A 1 122 ? 5.518 -7.536 17.706 1.00 35.09 122 GLU A C 1
ATOM 980 O O . GLU A 1 122 ? 6.464 -6.903 18.183 1.00 35.09 122 GLU A O 1
ATOM 985 N N . SER A 1 123 ? 4.325 -6.960 17.537 1.00 35.12 123 SER A N 1
ATOM 986 C CA . SER A 1 123 ? 4.032 -5.558 17.862 1.00 35.12 123 SER A CA 1
ATOM 987 C C . SER A 1 123 ? 3.840 -5.326 19.360 1.00 35.12 123 SER A C 1
ATOM 989 O O . SER A 1 123 ? 4.243 -4.273 19.854 1.00 35.12 123 SER A O 1
ATOM 991 N N . VAL A 1 124 ? 3.276 -6.287 20.099 1.00 35.84 124 VAL A N 1
ATOM 992 C CA . VAL A 1 124 ? 3.299 -6.272 21.573 1.00 35.84 124 VAL A CA 1
ATOM 993 C C . VAL A 1 124 ? 4.747 -6.383 22.053 1.00 35.84 124 VAL A C 1
ATOM 995 O O . VAL A 1 124 ? 5.172 -5.668 22.953 1.00 35.84 124 VAL A O 1
ATOM 998 N N . MET A 1 125 ? 5.547 -7.201 21.380 1.00 33.62 125 MET A N 1
ATOM 999 C CA . MET A 1 125 ? 6.909 -7.540 21.776 1.00 33.62 125 MET A CA 1
ATOM 1000 C C . MET A 1 125 ? 7.957 -6.443 21.505 1.00 33.62 125 MET A C 1
ATOM 1002 O O . MET A 1 125 ? 8.924 -6.330 22.255 1.00 33.62 125 MET A O 1
ATOM 1006 N N . ARG A 1 126 ? 7.764 -5.577 20.497 1.00 35.34 126 ARG A N 1
ATOM 1007 C CA . ARG A 1 126 ? 8.659 -4.429 20.210 1.00 35.34 126 ARG A CA 1
ATOM 1008 C C . ARG A 1 126 ? 8.443 -3.204 21.113 1.00 35.34 126 ARG A C 1
ATOM 1010 O O . ARG A 1 126 ? 9.279 -2.304 21.110 1.00 35.34 126 ARG A O 1
ATOM 1017 N N . GLY A 1 127 ? 7.355 -3.144 21.883 1.00 34.81 127 GLY A N 1
ATOM 1018 C CA . GLY A 1 127 ? 7.000 -1.990 22.724 1.00 34.81 127 GLY A CA 1
ATOM 1019 C C . GLY A 1 127 ? 7.803 -1.817 24.024 1.00 34.81 127 GLY A C 1
ATOM 1020 O O . GLY A 1 127 ? 7.551 -0.860 24.752 1.00 34.81 127 GLY A O 1
ATOM 1021 N N . PHE A 1 128 ? 8.753 -2.708 24.340 1.00 39.28 128 PHE A N 1
ATOM 1022 C CA . PHE A 1 128 ? 9.325 -2.836 25.693 1.00 39.28 128 PHE A CA 1
ATOM 1023 C C . PHE A 1 128 ? 10.767 -2.330 25.882 1.00 39.28 128 PHE A C 1
ATOM 1025 O O . PHE A 1 128 ? 11.337 -2.478 26.961 1.00 39.28 128 PHE A O 1
ATOM 1032 N N . HIS A 1 129 ? 11.365 -1.643 24.903 1.00 27.34 129 HIS A N 1
ATOM 1033 C CA . HIS A 1 129 ? 12.641 -0.954 25.129 1.00 27.34 129 HIS A CA 1
ATOM 1034 C C . HIS A 1 129 ? 12.448 0.483 25.634 1.00 27.34 129 HIS A C 1
ATOM 1036 O O . HIS A 1 129 ? 12.364 1.430 24.858 1.00 27.34 129 HIS A O 1
ATOM 1042 N N . GLY A 1 130 ? 12.473 0.622 26.965 1.00 26.88 130 GLY A N 1
ATOM 1043 C CA . GLY A 1 130 ? 13.020 1.796 27.649 1.00 26.88 130 GLY A CA 1
ATOM 1044 C C . GLY A 1 130 ? 12.017 2.840 28.144 1.00 26.88 130 GLY A C 1
ATOM 1045 O O . GLY A 1 130 ? 11.554 3.694 27.395 1.00 26.88 130 GLY A O 1
ATOM 1046 N N . LYS A 1 131 ? 11.813 2.880 29.464 1.00 27.45 131 LYS A N 1
ATOM 1047 C CA . LYS A 1 131 ? 11.560 4.138 30.182 1.00 27.45 131 LYS A CA 1
ATOM 1048 C C . LYS A 1 131 ? 12.716 4.403 31.144 1.00 27.45 131 LYS A C 1
ATOM 1050 O O . LYS A 1 131 ? 13.050 3.498 31.908 1.00 27.45 131 LYS A O 1
ATOM 1055 N N . PRO A 1 132 ? 13.240 5.635 31.221 1.00 27.34 132 PRO A N 1
ATOM 1056 C CA . PRO A 1 132 ? 13.798 6.149 32.454 1.00 27.34 132 PRO A CA 1
ATOM 1057 C C . PRO A 1 132 ? 12.675 6.766 33.292 1.00 27.34 132 PRO A C 1
ATOM 1059 O O . PRO A 1 132 ? 11.852 7.552 32.822 1.00 27.34 132 PRO A O 1
ATOM 1062 N N . THR A 1 133 ? 12.658 6.353 34.547 1.00 32.06 133 THR A N 1
ATOM 1063 C CA . THR A 1 133 ? 11.974 6.967 35.680 1.00 32.06 133 THR A CA 1
ATOM 1064 C C . THR A 1 133 ? 12.420 8.410 35.893 1.00 32.06 133 THR A C 1
ATOM 1066 O O . THR A 1 133 ? 13.619 8.658 35.857 1.00 32.06 133 THR A O 1
ATOM 1069 N N . GLU A 1 134 ? 11.506 9.300 36.283 1.00 27.69 134 GLU A N 1
ATOM 1070 C CA . GLU A 1 134 ? 11.826 10.288 37.314 1.00 27.69 134 GLU A CA 1
ATOM 1071 C C . GLU A 1 134 ? 10.584 10.750 38.086 1.00 27.69 134 GLU A C 1
ATOM 1073 O O . GLU A 1 134 ? 9.478 10.900 37.567 1.00 27.69 134 GLU A O 1
ATOM 1078 N N . THR A 1 135 ? 10.812 10.858 39.386 1.00 25.34 135 THR A N 1
ATOM 1079 C CA . THR A 1 135 ? 9.913 11.113 40.508 1.00 25.34 135 THR A CA 1
ATOM 1080 C C . THR A 1 135 ? 9.873 12.600 40.856 1.00 25.34 135 THR A C 1
ATOM 1082 O O . THR A 1 135 ? 10.915 13.244 40.831 1.00 25.34 135 THR A O 1
ATOM 1085 N N . GLY A 1 136 ? 8.733 13.114 41.332 1.00 24.59 136 GLY A N 1
ATOM 1086 C CA . GLY A 1 136 ? 8.700 14.401 42.039 1.00 24.59 136 GLY A CA 1
ATOM 1087 C C . GLY A 1 136 ? 7.296 14.907 42.382 1.00 24.59 136 GLY A C 1
ATOM 1088 O O . GLY A 1 136 ? 6.584 15.403 41.520 1.00 24.59 136 GLY A O 1
ATOM 1089 N N . SER A 1 137 ? 6.914 14.784 43.656 1.00 25.17 137 SER A N 1
ATOM 1090 C CA . SER A 1 137 ? 5.807 15.490 44.338 1.00 25.17 137 SER A CA 1
ATOM 1091 C C . SER A 1 137 ? 5.978 17.025 44.264 1.00 25.17 137 SER A C 1
ATOM 1093 O O . SER A 1 137 ? 7.114 17.466 44.156 1.00 25.17 137 SER A O 1
ATOM 1095 N N . THR A 1 138 ? 4.963 17.900 44.347 1.00 22.89 138 THR A N 1
ATOM 1096 C CA . THR A 1 138 ? 4.129 18.202 45.537 1.00 22.89 138 THR A CA 1
ATOM 1097 C C . THR A 1 138 ? 2.899 19.091 45.224 1.00 22.89 138 THR A C 1
ATOM 1099 O O . THR A 1 138 ? 3.000 20.039 44.460 1.00 22.89 138 THR A O 1
ATOM 1102 N N . SER A 1 139 ? 1.786 18.787 45.903 1.00 23.42 139 SER A N 1
ATOM 1103 C CA . SER A 1 139 ? 0.789 19.628 46.617 1.00 23.42 139 SER A CA 1
ATOM 1104 C C . SER A 1 139 ? 0.307 21.031 46.149 1.00 23.42 139 SER A C 1
ATOM 1106 O O . SER A 1 139 ? 1.062 21.990 46.200 1.00 23.42 139 SER A O 1
ATOM 1108 N N . ARG A 1 140 ? -1.033 21.107 45.984 1.00 23.83 140 ARG A N 1
ATOM 1109 C CA . ARG A 1 140 ? -2.063 22.054 46.518 1.00 23.83 140 ARG A CA 1
ATOM 1110 C C . ARG A 1 140 ? -2.157 23.559 46.143 1.00 23.83 140 ARG A C 1
ATOM 1112 O O . ARG A 1 140 ? -1.228 24.324 46.339 1.00 23.83 140 ARG A O 1
ATOM 1119 N N . GLU A 1 141 ? -3.428 23.904 45.861 1.00 23.56 141 GLU A N 1
ATOM 1120 C CA . GLU A 1 141 ? -4.237 25.103 46.203 1.00 23.56 141 GLU A CA 1
ATOM 1121 C C . GLU A 1 141 ? -4.344 26.309 45.237 1.00 23.56 141 GLU A C 1
ATOM 1123 O O . GLU A 1 141 ? -3.420 27.087 45.047 1.00 23.56 141 GLU A O 1
ATOM 1128 N N . ASP A 1 142 ? -5.563 26.417 44.676 1.00 24.70 142 ASP A N 1
ATOM 1129 C CA . ASP A 1 142 ? -6.478 27.567 44.580 1.00 24.70 142 ASP A CA 1
ATOM 1130 C C . ASP A 1 142 ? -6.003 28.937 44.063 1.00 24.70 142 ASP A C 1
ATOM 1132 O O . ASP A 1 142 ? -5.282 29.664 44.742 1.00 24.70 142 ASP A O 1
ATOM 1136 N N . SER A 1 143 ? -6.599 29.369 42.934 1.00 24.20 143 SER A N 1
ATOM 1137 C CA . SER A 1 143 ? -7.405 30.610 42.751 1.00 24.20 143 SER A CA 1
ATOM 1138 C C . SER A 1 143 ? -7.349 31.130 41.297 1.00 24.20 143 SER A C 1
ATOM 1140 O O . SER A 1 143 ? -6.281 31.317 40.726 1.00 24.20 143 SER A O 1
ATOM 1142 N N . ILE A 1 144 ? -8.523 31.373 40.707 1.00 27.94 144 ILE A N 1
ATOM 1143 C CA . ILE A 1 144 ? -8.819 32.027 39.403 1.00 27.94 144 ILE A CA 1
ATOM 1144 C C . ILE A 1 144 ? -9.052 33.546 39.664 1.00 27.94 144 ILE A C 1
ATOM 1146 O O . ILE A 1 144 ? -9.316 33.847 40.832 1.00 27.94 144 ILE A O 1
ATOM 1150 N N . PRO A 1 145 ? -9.125 34.510 38.699 1.00 48.78 145 PRO A N 1
ATOM 1151 C CA . PRO A 1 145 ? -8.816 34.562 37.241 1.00 48.78 145 PRO A CA 1
ATOM 1152 C C . PRO A 1 145 ? -7.909 35.749 36.837 1.00 48.78 145 PRO A C 1
ATOM 1154 O O . PRO A 1 145 ? -7.913 36.738 37.545 1.00 48.78 145 PRO A O 1
ATOM 1157 N N . GLU A 1 146 ? -7.330 35.765 35.625 1.00 26.02 146 GLU A N 1
ATOM 1158 C CA . GLU A 1 146 ? -7.352 36.977 34.771 1.00 26.02 146 GLU A CA 1
ATOM 1159 C C . GLU A 1 146 ? -7.363 36.612 33.275 1.00 26.02 146 GLU A C 1
ATOM 1161 O O . GLU A 1 146 ? -6.664 35.710 32.814 1.00 26.02 146 GLU A O 1
ATOM 1166 N N . ASP A 1 147 ? -8.234 37.313 32.550 1.00 33.00 147 ASP A N 1
ATOM 1167 C CA . ASP A 1 147 ? -8.487 37.235 31.115 1.00 33.00 147 ASP A CA 1
ATOM 1168 C C . ASP A 1 147 ? -7.269 37.594 30.246 1.00 33.00 147 ASP A C 1
ATOM 1170 O O . ASP A 1 147 ? -6.450 38.435 30.616 1.00 33.00 147 ASP A O 1
ATOM 1174 N N . ARG A 1 148 ? -7.331 37.099 28.995 1.00 38.34 148 ARG A N 1
ATOM 1175 C CA . ARG A 1 148 ? -6.558 37.457 27.780 1.00 38.34 148 ARG A CA 1
ATOM 1176 C C . ARG A 1 148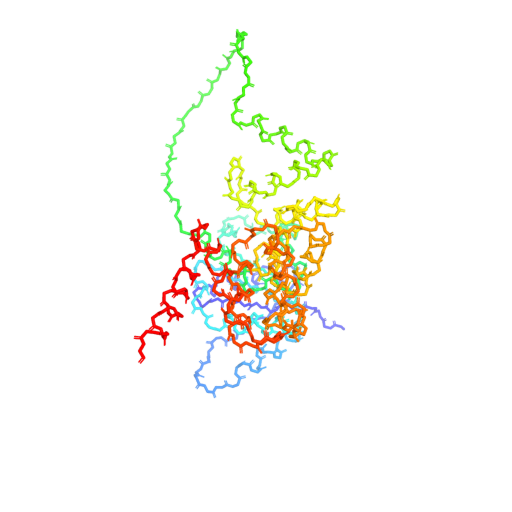 ? -5.357 36.559 27.466 1.00 38.34 148 ARG A C 1
ATOM 1178 O O . ARG A 1 148 ? -4.229 36.881 27.807 1.00 38.34 148 ARG A O 1
ATOM 1185 N N . ASP A 1 149 ? -5.598 35.515 26.669 1.00 29.00 149 ASP A N 1
ATOM 1186 C CA . ASP A 1 149 ? -5.193 35.557 25.254 1.00 29.00 149 ASP A CA 1
ATOM 1187 C C . ASP A 1 149 ? -5.907 34.461 24.439 1.00 29.00 149 ASP A C 1
ATOM 1189 O O . ASP A 1 149 ? -5.950 33.291 24.825 1.00 29.00 149 ASP A O 1
ATOM 1193 N N . ALA A 1 150 ? -6.488 34.835 23.301 1.00 33.47 150 ALA A N 1
ATOM 1194 C CA . ALA A 1 150 ? -6.963 33.883 22.304 1.00 33.47 150 ALA A CA 1
ATOM 1195 C C . ALA A 1 150 ? -5.727 33.384 21.534 1.00 33.47 150 ALA A C 1
ATOM 1197 O O . ALA A 1 150 ? -5.066 34.158 20.863 1.00 33.47 150 ALA A O 1
ATOM 1198 N N . GLY A 1 151 ? -5.310 32.125 21.550 1.00 36.69 151 GLY A N 1
ATOM 1199 C CA . GLY A 1 151 ? -5.993 30.908 21.940 1.00 36.69 151 GLY A CA 1
ATOM 1200 C C . GLY A 1 151 ? -5.613 29.838 20.926 1.00 36.69 151 GLY A C 1
ATOM 1201 O O . GLY A 1 151 ? -6.383 29.548 20.018 1.00 36.69 151 GLY A O 1
ATOM 1202 N N . THR A 1 152 ? -4.419 29.252 21.037 1.00 37.22 152 THR A N 1
ATOM 1203 C CA . THR A 1 152 ? -4.148 27.916 20.476 1.00 37.22 152 THR A CA 1
ATOM 1204 C C . THR A 1 152 ? -3.046 27.232 21.280 1.00 37.22 152 THR A C 1
ATOM 1206 O O . THR A 1 152 ? -1.889 27.164 20.877 1.00 37.22 152 THR A O 1
ATOM 1209 N N . ALA A 1 153 ? -3.413 26.699 22.446 1.00 35.94 153 ALA A N 1
ATOM 1210 C CA . ALA A 1 153 ? -2.614 25.654 23.072 1.00 35.94 153 ALA A CA 1
ATOM 1211 C C . ALA A 1 153 ? -2.607 24.411 22.151 1.00 35.94 153 ALA A C 1
ATOM 1213 O O . ALA A 1 153 ? -3.648 24.098 21.561 1.00 35.94 153 ALA A O 1
ATOM 1214 N N . PRO A 1 154 ? -1.493 23.664 22.041 1.00 43.06 154 PRO A N 1
ATOM 1215 C CA . PRO A 1 154 ? -1.380 22.494 21.161 1.00 43.06 154 PRO A CA 1
ATOM 1216 C C . PRO A 1 154 ? -2.444 21.400 21.405 1.00 43.06 154 PRO A C 1
ATOM 1218 O O . PRO A 1 154 ? -2.742 20.633 20.492 1.00 43.06 154 PRO A O 1
ATOM 1221 N N . GLY A 1 155 ? -3.091 21.370 22.580 1.00 48.62 155 GLY A N 1
ATOM 1222 C CA . GLY A 1 155 ? -4.235 20.488 22.863 1.00 48.62 155 GLY A CA 1
ATOM 1223 C C . GLY A 1 155 ? -5.546 20.888 22.165 1.00 48.62 155 GLY A C 1
ATOM 1224 O O . GLY A 1 155 ? -6.283 20.024 21.695 1.00 48.62 155 GLY A O 1
ATOM 1225 N N . GLY A 1 156 ? -5.811 22.189 21.990 1.00 63.53 156 GLY A N 1
ATOM 1226 C CA . GLY A 1 156 ? -7.079 22.674 21.424 1.00 63.53 156 GLY A CA 1
ATOM 1227 C C . GLY A 1 156 ? -7.268 22.325 19.944 1.00 63.53 156 GLY A C 1
ATOM 1228 O O . GLY A 1 156 ? -8.389 22.069 19.500 1.00 63.53 156 GLY A O 1
ATOM 1229 N N . ALA A 1 157 ? -6.169 22.253 19.187 1.00 73.69 157 ALA A N 1
ATOM 1230 C CA . ALA A 1 157 ? -6.194 21.909 17.767 1.00 73.69 157 ALA A CA 1
ATOM 1231 C C . ALA A 1 157 ? -6.535 20.426 17.519 1.00 73.69 157 ALA A C 1
ATOM 1233 O O . ALA A 1 157 ? -7.252 20.115 16.570 1.00 73.69 157 ALA A O 1
ATOM 1234 N N . ILE A 1 158 ? -6.061 19.512 18.376 1.00 81.94 158 ILE A N 1
ATOM 1235 C CA . ILE A 1 158 ? -6.378 18.077 18.280 1.00 81.94 158 ILE A CA 1
ATOM 1236 C C . ILE A 1 158 ? -7.822 17.801 18.684 1.00 81.94 158 ILE A C 1
ATOM 1238 O O . ILE A 1 158 ? -8.497 17.012 18.024 1.00 81.94 158 ILE A O 1
ATOM 1242 N N . ASP A 1 159 ? -8.325 18.470 19.717 1.00 85.19 159 ASP A N 1
ATOM 1243 C CA . ASP A 1 159 ? -9.706 18.266 20.148 1.00 85.19 159 ASP A CA 1
ATOM 1244 C C . ASP A 1 159 ? -10.711 18.831 19.137 1.00 85.19 159 ASP A C 1
ATOM 1246 O O . ASP A 1 159 ? -11.747 18.216 18.885 1.00 85.19 159 ASP A O 1
ATOM 1250 N N . ALA A 1 160 ? -10.399 19.961 18.492 1.00 82.50 160 ALA A N 1
ATOM 1251 C CA . ALA A 1 160 ? -11.192 20.467 17.371 1.00 82.50 160 ALA A CA 1
ATOM 1252 C C . ALA A 1 160 ? -11.182 19.499 16.174 1.00 82.50 160 ALA A C 1
ATOM 1254 O O . ALA A 1 160 ? -12.237 19.229 15.599 1.00 82.50 160 ALA A O 1
ATOM 1255 N N . LEU A 1 161 ? -10.016 18.931 15.845 1.00 82.38 161 LEU A N 1
ATOM 1256 C CA . LEU A 1 161 ? -9.871 17.924 14.792 1.00 82.38 161 LEU A CA 1
ATOM 1257 C C . LEU A 1 161 ? -10.685 16.655 15.091 1.00 82.38 161 LEU A C 1
ATOM 1259 O O . LEU A 1 161 ? -11.366 16.151 14.202 1.00 82.38 161 LEU A O 1
ATOM 1263 N N . ARG A 1 162 ? -10.650 16.156 16.335 1.00 89.75 162 ARG A N 1
ATOM 1264 C CA . ARG A 1 162 ? -11.447 14.994 16.765 1.00 89.75 162 ARG A CA 1
ATOM 1265 C C . ARG A 1 162 ? -12.936 15.251 16.607 1.00 89.75 162 ARG A C 1
ATOM 1267 O O . ARG A 1 162 ? -13.607 14.455 15.962 1.00 89.75 162 ARG A O 1
ATOM 1274 N N . ARG A 1 163 ?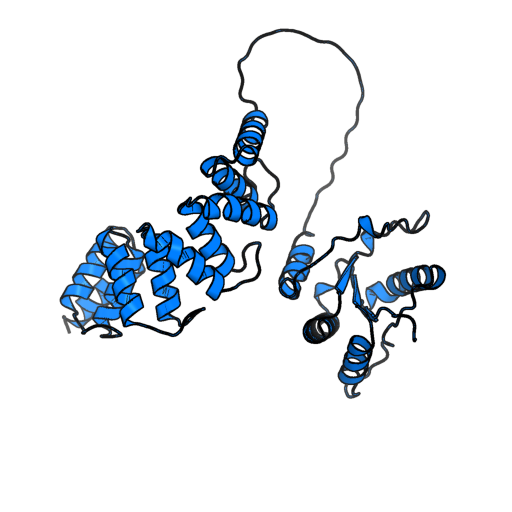 -13.428 16.393 17.098 1.00 91.81 163 ARG A N 1
ATOM 1275 C CA . ARG A 1 163 ? -14.842 16.769 16.946 1.00 91.81 163 ARG A CA 1
ATOM 1276 C C . ARG A 1 163 ? -15.266 16.834 15.479 1.00 91.81 163 ARG A C 1
ATOM 1278 O O . ARG A 1 163 ? -16.334 16.343 15.140 1.00 91.81 163 ARG A O 1
ATOM 1285 N N . ALA A 1 164 ? -14.437 17.406 14.605 1.00 84.38 164 ALA A N 1
ATOM 1286 C CA . ALA A 1 164 ? -14.735 17.469 13.174 1.00 84.38 164 ALA A CA 1
ATOM 1287 C C . ALA A 1 164 ? -14.737 16.074 12.515 1.00 84.38 164 ALA A C 1
ATOM 1289 O O . ALA A 1 164 ? -15.637 15.763 11.736 1.00 84.38 164 ALA A O 1
ATOM 1290 N N . ALA A 1 165 ? -13.781 15.209 12.868 1.00 88.06 165 ALA A N 1
ATOM 1291 C CA . ALA A 1 165 ? -13.723 13.833 12.377 1.00 88.06 165 ALA A CA 1
ATOM 1292 C C . ALA A 1 165 ? -14.929 12.991 12.843 1.00 88.06 165 ALA A C 1
ATOM 1294 O O . ALA A 1 165 ? -15.515 12.245 12.053 1.00 88.06 165 ALA A O 1
ATOM 1295 N N . GLU A 1 166 ? -15.325 13.138 14.109 1.00 93.44 166 GLU A N 1
ATOM 1296 C CA . GLU A 1 166 ? -16.512 12.512 14.705 1.00 93.44 166 GLU A CA 1
ATOM 1297 C C . GLU A 1 166 ? -17.813 13.033 14.088 1.00 93.44 166 GLU A C 1
ATOM 1299 O O . GLU A 1 166 ? -18.744 12.256 13.890 1.00 93.44 166 GLU A O 1
ATOM 1304 N N . ALA A 1 167 ? -17.856 14.312 13.704 1.00 90.19 167 ALA A N 1
ATOM 1305 C CA . ALA A 1 167 ? -18.971 14.911 12.971 1.00 90.19 167 ALA A CA 1
ATOM 1306 C C . ALA A 1 167 ? -19.066 14.456 11.501 1.00 90.19 167 ALA A C 1
ATOM 1308 O O . ALA A 1 167 ? -19.992 14.857 10.799 1.00 90.19 167 ALA A O 1
ATOM 1309 N N . GLY A 1 168 ? -18.135 13.621 11.030 1.00 87.31 168 GLY A N 1
ATOM 1310 C CA . GLY A 1 168 ? -18.187 13.019 9.700 1.00 87.31 168 GLY A CA 1
ATOM 1311 C C . GLY A 1 168 ? -17.328 13.706 8.639 1.00 87.31 168 GLY A C 1
ATOM 1312 O O . GLY A 1 168 ? -17.290 13.214 7.519 1.00 87.31 168 GLY A O 1
ATOM 1313 N N . ASP A 1 169 ? -16.608 14.789 8.952 1.00 90.38 169 ASP A N 1
ATOM 1314 C CA . ASP A 1 169 ? -15.796 15.497 7.953 1.00 90.38 169 ASP A CA 1
ATOM 1315 C C . ASP A 1 169 ? -14.648 14.611 7.435 1.00 90.38 169 ASP A C 1
ATOM 1317 O O . ASP A 1 169 ? -13.686 14.332 8.155 1.00 90.38 169 ASP A O 1
ATOM 1321 N N . ALA A 1 170 ? -14.733 14.179 6.173 1.00 85.25 170 ALA A N 1
ATOM 1322 C CA . ALA A 1 170 ? -13.805 13.214 5.577 1.00 85.25 170 ALA A CA 1
ATOM 1323 C C . ALA A 1 170 ? -12.340 13.685 5.612 1.00 85.25 170 ALA A C 1
ATOM 1325 O O . ALA A 1 170 ? -11.428 12.895 5.869 1.00 85.25 170 ALA A O 1
ATOM 1326 N N . ARG A 1 171 ? -12.101 14.989 5.415 1.00 87.44 171 ARG A N 1
ATOM 1327 C CA . ARG A 1 171 ? -10.754 15.568 5.499 1.00 87.44 171 ARG A CA 1
ATOM 1328 C C . ARG A 1 171 ? -10.209 15.481 6.923 1.00 87.44 171 ARG A C 1
ATOM 1330 O O . ARG A 1 171 ? -9.060 15.091 7.111 1.00 87.44 171 ARG A O 1
ATOM 1337 N N . SER A 1 172 ? -11.011 15.826 7.926 1.00 85.75 172 SER A N 1
ATOM 1338 C CA . SER A 1 172 ? -10.628 15.731 9.338 1.00 85.75 172 SER A CA 1
ATOM 1339 C C . SER A 1 172 ? -10.409 14.285 9.769 1.00 85.75 172 SER A C 1
ATOM 1341 O O . SER A 1 172 ? -9.448 14.014 10.484 1.00 85.75 172 SER A O 1
ATOM 1343 N N . GLN A 1 173 ? -11.225 13.344 9.287 1.00 91.62 173 GLN A N 1
ATOM 1344 C CA . GLN A 1 173 ? -11.005 11.909 9.489 1.00 91.62 173 GLN A CA 1
ATOM 1345 C C . GLN A 1 173 ? -9.653 11.464 8.919 1.00 91.62 173 GLN A C 1
ATOM 1347 O O . GLN A 1 173 ? -8.871 10.839 9.631 1.00 91.62 173 GLN A O 1
ATOM 1352 N N . PHE A 1 174 ? -9.317 11.861 7.687 1.00 86.56 174 PHE A N 1
ATOM 1353 C CA . PHE A 1 174 ? -8.003 11.589 7.099 1.00 86.56 174 PHE A CA 1
ATOM 1354 C C . PHE A 1 174 ? -6.848 12.226 7.888 1.00 86.56 174 PHE A C 1
ATOM 1356 O O . PHE A 1 174 ? -5.838 11.573 8.148 1.00 86.56 174 PHE A O 1
ATOM 1363 N N . VAL A 1 175 ? -6.973 13.494 8.292 1.00 82.81 175 VAL A N 1
ATOM 1364 C CA . VAL A 1 175 ? -5.916 14.189 9.046 1.00 82.81 175 VAL A CA 1
ATOM 1365 C C . VAL A 1 175 ? -5.722 13.551 10.423 1.00 82.81 175 VAL A C 1
ATOM 1367 O O . VAL A 1 175 ? -4.584 13.359 10.851 1.00 82.81 175 VAL A O 1
ATOM 1370 N N . LEU A 1 176 ? -6.806 13.172 11.105 1.00 87.25 176 LEU A N 1
ATOM 1371 C CA . LEU A 1 176 ? -6.741 12.457 12.378 1.00 87.25 176 LEU A CA 1
ATOM 1372 C C . LEU A 1 176 ? -6.099 11.077 12.207 1.00 87.25 176 LEU A C 1
ATOM 1374 O O . LEU A 1 176 ? -5.222 10.720 12.992 1.00 87.25 176 LEU A O 1
ATOM 1378 N N . ALA A 1 177 ? -6.471 10.340 11.157 1.00 87.06 177 ALA A N 1
ATOM 1379 C CA . ALA A 1 177 ? -5.850 9.068 10.807 1.00 87.06 177 ALA A CA 1
ATOM 1380 C C . ALA A 1 177 ? -4.338 9.213 10.593 1.00 87.06 177 ALA A C 1
ATOM 1382 O O . ALA A 1 177 ? -3.549 8.463 11.165 1.00 87.06 177 ALA A O 1
ATOM 1383 N N . TYR A 1 178 ? -3.912 10.221 9.827 1.00 78.12 178 TYR A N 1
ATOM 1384 C CA . TYR A 1 178 ? -2.496 10.478 9.579 1.00 78.12 178 TYR A CA 1
ATOM 1385 C C . TYR A 1 178 ? -1.737 10.792 10.874 1.00 78.12 178 TYR A C 1
ATOM 1387 O O . TYR A 1 178 ? -0.664 10.237 11.102 1.00 78.12 178 TYR A O 1
ATOM 1395 N N . ARG A 1 179 ? -2.315 11.613 11.760 1.00 82.19 179 ARG A N 1
ATOM 1396 C CA . ARG A 1 179 ? -1.717 11.929 13.067 1.00 82.19 179 ARG A CA 1
ATOM 1397 C C . ARG A 1 179 ? -1.630 10.712 13.986 1.00 82.19 179 ARG A C 1
ATOM 1399 O O . ARG A 1 179 ? -0.607 10.528 14.635 1.00 82.19 179 ARG A O 1
ATOM 1406 N N . LEU A 1 180 ? -2.643 9.844 13.999 1.00 78.38 180 LEU A N 1
ATOM 1407 C CA . LEU A 1 180 ? -2.596 8.564 14.719 1.00 78.38 180 LEU A CA 1
ATOM 1408 C C . LEU A 1 180 ? -1.546 7.615 14.124 1.00 78.38 180 LEU A C 1
ATOM 1410 O O . LEU A 1 180 ? -0.859 6.920 14.866 1.00 78.38 180 LEU A O 1
ATOM 1414 N N . LYS A 1 181 ? -1.354 7.618 12.800 1.00 76.00 181 LYS A N 1
ATOM 1415 C CA . LYS A 1 181 ? -0.306 6.831 12.136 1.00 76.00 181 LYS A CA 1
ATOM 1416 C C . LYS A 1 181 ? 1.102 7.311 12.511 1.00 76.00 181 LYS A C 1
ATOM 1418 O O . LYS A 1 181 ? 1.987 6.480 12.718 1.00 76.00 181 LYS A O 1
ATOM 1423 N N . THR A 1 182 ? 1.335 8.624 12.568 1.00 69.81 182 THR A N 1
ATOM 1424 C CA . THR A 1 182 ? 2.669 9.205 12.816 1.00 69.81 182 THR A CA 1
ATOM 1425 C C . THR A 1 182 ? 2.977 9.455 14.291 1.00 69.81 182 THR A C 1
ATOM 1427 O O . THR A 1 182 ? 4.150 9.503 14.652 1.00 69.81 182 THR A O 1
ATOM 1430 N N . GLY A 1 183 ? 1.959 9.574 15.145 1.00 76.56 183 GLY A N 1
ATOM 1431 C CA . GLY A 1 183 ? 2.100 10.014 16.535 1.00 76.56 183 GLY A CA 1
ATOM 1432 C C . GLY A 1 183 ? 2.210 11.538 16.696 1.00 76.56 183 GLY A C 1
ATOM 1433 O O . GLY A 1 183 ? 2.718 12.013 17.709 1.00 76.56 183 GLY A O 1
ATOM 1434 N N . ASP A 1 184 ? 1.785 12.318 15.697 1.00 71.69 184 ASP A N 1
ATOM 1435 C CA . ASP A 1 184 ? 1.873 13.784 15.726 1.00 71.69 184 ASP A CA 1
ATOM 1436 C C . ASP A 1 184 ? 0.726 14.399 16.548 1.00 71.69 184 ASP A C 1
ATOM 1438 O O . ASP A 1 184 ? -0.432 14.435 16.123 1.00 71.69 184 ASP A O 1
ATOM 1442 N N . GLY A 1 185 ? 1.040 14.854 17.763 1.00 67.44 185 GLY A N 1
ATOM 1443 C CA . GLY A 1 185 ? 0.078 15.467 18.688 1.00 67.44 185 GLY A CA 1
ATOM 1444 C C . GLY A 1 185 ? -0.930 14.494 19.320 1.00 67.44 185 GLY A C 1
ATOM 1445 O O . GLY A 1 185 ? -1.755 14.913 20.130 1.00 67.44 185 GLY A O 1
ATOM 1446 N N . VAL A 1 186 ? -0.869 13.201 18.987 1.00 74.06 186 VAL A N 1
ATOM 1447 C CA . VAL A 1 186 ? -1.669 12.114 19.576 1.00 74.06 186 VAL A CA 1
ATOM 1448 C C . VAL A 1 186 ? -0.806 10.871 19.756 1.00 74.06 186 VAL A C 1
ATOM 1450 O O . VAL A 1 186 ? 0.175 10.685 19.042 1.00 74.06 186 VAL A O 1
ATOM 1453 N N . ALA A 1 187 ? -1.177 9.993 20.690 1.00 74.94 187 ALA A N 1
ATOM 1454 C CA . ALA A 1 187 ? -0.529 8.692 20.805 1.00 74.94 187 ALA A CA 1
ATOM 1455 C C . ALA A 1 187 ? -0.662 7.919 19.484 1.00 74.94 187 ALA A C 1
ATOM 1457 O O . ALA A 1 187 ? -1.744 7.872 18.894 1.00 74.94 187 ALA A O 1
ATOM 1458 N N . LYS A 1 188 ? 0.446 7.329 19.032 1.00 71.06 188 LYS A N 1
ATOM 1459 C CA . LYS A 1 188 ? 0.475 6.529 17.811 1.00 71.06 188 LYS A CA 1
ATOM 1460 C C . LYS A 1 188 ? -0.433 5.308 17.966 1.00 71.06 188 LYS A C 1
ATOM 1462 O O . LYS A 1 188 ? -0.296 4.558 18.927 1.00 71.06 188 LYS A O 1
ATOM 1467 N N . ASP A 1 189 ? -1.321 5.104 17.003 1.00 79.69 189 ASP A N 1
ATOM 1468 C CA . ASP A 1 189 ? -2.271 3.996 16.971 1.00 79.69 189 ASP A CA 1
ATOM 1469 C C . ASP A 1 189 ? -2.609 3.675 15.510 1.00 79.69 189 ASP A C 1
ATOM 1471 O O . ASP A 1 189 ? -3.441 4.329 14.876 1.00 79.69 189 ASP A O 1
ATOM 1475 N N . ALA A 1 190 ? -1.897 2.698 14.945 1.00 66.19 190 ALA A N 1
ATOM 1476 C CA . ALA A 1 190 ? -2.044 2.339 13.539 1.00 66.19 190 ALA A CA 1
ATOM 1477 C C . ALA A 1 190 ? -3.421 1.724 13.244 1.00 66.19 190 ALA A C 1
ATOM 1479 O O . ALA A 1 190 ? -3.971 1.987 12.183 1.00 66.19 190 ALA A O 1
ATOM 1480 N N . VAL A 1 191 ? -4.008 0.980 14.186 1.00 77.06 191 VAL A N 1
ATOM 1481 C CA . VAL A 1 191 ? -5.326 0.350 14.009 1.00 77.06 191 VAL A CA 1
ATOM 1482 C C . VAL A 1 191 ? -6.421 1.413 13.985 1.00 77.06 191 VAL A C 1
ATOM 1484 O O . VAL A 1 191 ? -7.236 1.452 13.063 1.00 77.06 191 VAL A O 1
ATOM 1487 N N . LYS A 1 192 ? -6.410 2.359 14.935 1.00 79.12 192 LYS A N 1
ATOM 1488 C CA . LYS A 1 192 ? -7.356 3.485 14.889 1.00 79.12 192 LYS A CA 1
ATOM 1489 C C . LYS A 1 192 ? -7.141 4.368 13.665 1.00 79.12 192 LYS A C 1
ATOM 1491 O O . LYS A 1 192 ? -8.114 4.900 13.136 1.00 79.12 192 LYS A O 1
ATOM 1496 N N . ALA A 1 193 ? -5.901 4.533 13.198 1.00 77.31 193 ALA A N 1
ATOM 1497 C CA . ALA A 1 193 ? -5.643 5.256 11.956 1.00 77.31 193 ALA A CA 1
ATOM 1498 C C . ALA A 1 193 ? -6.378 4.612 10.771 1.00 77.31 193 ALA A C 1
ATOM 1500 O O . ALA A 1 193 ? -7.007 5.327 9.995 1.00 77.31 193 ALA A O 1
ATOM 1501 N N . ILE A 1 194 ? -6.373 3.281 10.671 1.00 84.25 194 ILE A N 1
ATOM 1502 C CA . ILE A 1 194 ? -7.104 2.554 9.626 1.00 84.25 194 ILE A CA 1
ATOM 1503 C C . ILE A 1 194 ? -8.600 2.799 9.721 1.00 84.25 194 ILE A C 1
ATOM 1505 O O . ILE A 1 194 ? -9.191 3.178 8.720 1.00 84.25 194 ILE A O 1
ATOM 1509 N N . GLN A 1 195 ? -9.196 2.690 10.908 1.00 84.94 195 GLN A N 1
ATOM 1510 C CA . GLN A 1 195 ? -10.634 2.935 11.085 1.00 84.94 195 GLN A CA 1
ATOM 1511 C C . GLN A 1 195 ? -11.049 4.333 10.600 1.00 84.94 195 GLN A C 1
ATOM 1513 O O . GLN A 1 195 ? -12.117 4.522 10.019 1.00 84.94 195 GLN A O 1
ATOM 1518 N N . TRP A 1 196 ? -10.204 5.341 10.827 1.00 81.88 196 TRP A N 1
ATOM 1519 C CA . TRP A 1 196 ? -10.451 6.694 10.330 1.00 81.88 196 TRP A CA 1
ATOM 1520 C C . TRP A 1 196 ? -10.183 6.839 8.829 1.00 81.88 196 TRP A C 1
ATOM 1522 O O . TRP A 1 196 ? -10.937 7.539 8.150 1.00 81.88 196 TRP A O 1
ATOM 1532 N N . PHE A 1 197 ? -9.162 6.166 8.291 1.00 83.69 197 PHE A N 1
ATOM 1533 C CA . PHE A 1 197 ? -8.956 6.098 6.847 1.00 83.69 197 PHE A CA 1
ATOM 1534 C C . PHE A 1 197 ? -10.121 5.392 6.139 1.00 83.69 197 PHE A C 1
ATOM 1536 O O . PHE A 1 197 ? -10.528 5.871 5.087 1.00 83.69 197 PHE A O 1
ATOM 1543 N N . GLU A 1 198 ? -10.697 4.323 6.697 1.00 86.19 198 GLU A N 1
ATOM 1544 C CA . GLU A 1 198 ? -11.890 3.626 6.183 1.00 86.19 198 GLU A CA 1
ATOM 1545 C C . GLU A 1 198 ? -13.074 4.574 6.075 1.00 86.19 198 GLU A C 1
ATOM 1547 O O . GLU A 1 198 ? -13.575 4.787 4.971 1.00 86.19 198 GLU A O 1
ATOM 1552 N N . LYS A 1 199 ? -13.420 5.264 7.167 1.00 87.69 199 LYS A N 1
ATOM 1553 C CA . LYS A 1 199 ? -14.504 6.258 7.164 1.00 87.69 199 LYS A CA 1
ATOM 1554 C C . LYS A 1 199 ? -14.301 7.357 6.116 1.00 87.69 199 LYS A C 1
ATOM 1556 O O . LYS A 1 199 ? -15.235 7.704 5.398 1.00 87.69 199 LYS A O 1
ATOM 1561 N N . ALA A 1 200 ? -13.085 7.894 5.987 1.00 82.56 200 ALA A N 1
ATOM 1562 C CA . ALA A 1 200 ? -12.792 8.914 4.977 1.00 82.56 200 ALA A CA 1
ATOM 1563 C C . ALA A 1 200 ? -12.850 8.341 3.546 1.00 82.56 200 ALA A C 1
ATOM 1565 O O . ALA A 1 200 ? -13.328 8.995 2.617 1.00 82.56 200 ALA A O 1
ATOM 1566 N N . SER A 1 201 ? -12.391 7.103 3.361 1.00 83.94 201 SER A N 1
ATOM 1567 C CA . SER A 1 201 ? -12.337 6.426 2.061 1.00 83.94 201 SER A CA 1
ATOM 1568 C C . SER A 1 201 ? -13.711 6.031 1.538 1.00 83.94 201 SER A C 1
ATOM 1570 O O . SER A 1 201 ? -13.952 6.125 0.331 1.00 83.94 201 SER A O 1
ATOM 1572 N N . GLU A 1 202 ? -14.609 5.609 2.428 1.00 92.75 202 GLU A N 1
ATOM 1573 C CA . GLU A 1 202 ? -16.016 5.317 2.134 1.00 92.75 202 GLU A CA 1
ATOM 1574 C C . GLU A 1 202 ? -16.771 6.559 1.652 1.00 92.75 202 GLU A C 1
ATOM 1576 O O . GLU A 1 202 ? -17.644 6.455 0.795 1.00 92.75 202 GLU A O 1
ATOM 1581 N N . GLN A 1 203 ? -16.367 7.743 2.117 1.00 88.88 203 GLN A N 1
ATOM 1582 C CA . GLN A 1 203 ? -16.878 9.031 1.643 1.00 88.88 203 GLN A CA 1
ATOM 1583 C C . GLN A 1 203 ? -16.245 9.503 0.324 1.00 88.88 203 GLN A C 1
ATOM 1585 O O . GLN A 1 203 ? -16.561 10.585 -0.165 1.00 88.88 203 GLN A O 1
ATOM 1590 N N . GLY A 1 204 ? -15.340 8.717 -0.265 1.00 85.19 204 GLY A N 1
ATOM 1591 C CA . GLY A 1 204 ? -14.686 9.054 -1.527 1.00 85.19 204 GLY A CA 1
ATOM 1592 C C . GLY A 1 204 ? -13.397 9.866 -1.392 1.00 85.19 204 GLY A C 1
ATOM 1593 O O . GLY A 1 204 ? -12.833 10.246 -2.416 1.00 85.19 204 GLY A O 1
ATOM 1594 N N . TYR A 1 205 ? -12.890 10.117 -0.178 1.00 88.25 205 TYR A N 1
ATOM 1595 C CA . TYR A 1 205 ? -11.671 10.911 0.007 1.00 88.25 205 TYR A CA 1
ATOM 1596 C C . TYR A 1 205 ? -10.438 10.175 -0.539 1.00 88.25 205 TYR A C 1
ATOM 1598 O O . TYR A 1 205 ? -9.993 9.161 0.009 1.00 88.25 205 TYR A O 1
ATOM 1606 N N . VAL A 1 206 ? -9.892 10.671 -1.650 1.00 86.19 206 VAL A N 1
ATOM 1607 C CA . VAL A 1 206 ? -8.935 9.933 -2.485 1.00 86.19 206 VAL A CA 1
ATOM 1608 C C . VAL A 1 206 ? -7.607 9.648 -1.777 1.00 86.19 206 VAL A C 1
ATOM 1610 O O . VAL A 1 206 ? -7.050 8.561 -1.919 1.00 86.19 206 VAL A O 1
ATOM 1613 N N . GLU A 1 207 ? -7.108 10.566 -0.950 1.00 85.31 207 GLU A N 1
ATOM 1614 C CA . GLU A 1 207 ? -5.870 10.367 -0.192 1.00 85.31 207 GLU A CA 1
ATOM 1615 C C . GLU A 1 207 ? -6.032 9.314 0.910 1.00 85.31 207 GLU A C 1
ATOM 1617 O O . GLU A 1 207 ? -5.075 8.595 1.216 1.00 85.31 207 GLU A O 1
ATOM 1622 N N . ALA A 1 208 ? -7.237 9.176 1.472 1.00 84.62 208 ALA A N 1
ATOM 1623 C CA . ALA A 1 208 ? -7.545 8.100 2.409 1.00 84.62 208 ALA A CA 1
ATOM 1624 C C . ALA A 1 208 ? -7.598 6.753 1.682 1.00 84.62 208 ALA A C 1
ATOM 1626 O O . ALA A 1 208 ? -6.985 5.800 2.156 1.00 84.62 208 ALA A O 1
ATOM 1627 N N . GLN A 1 209 ? -8.210 6.694 0.493 1.00 91.94 209 GLN A N 1
ATOM 1628 C CA . GLN A 1 209 ? -8.259 5.471 -0.318 1.00 91.94 209 GLN A CA 1
ATOM 1629 C C . GLN A 1 209 ? -6.852 4.994 -0.701 1.00 91.94 209 GLN A C 1
ATOM 1631 O O . GLN A 1 209 ? -6.535 3.816 -0.561 1.00 91.94 209 GLN A O 1
ATOM 1636 N N . VAL A 1 210 ? -5.967 5.912 -1.107 1.00 80.19 210 VAL A N 1
ATOM 1637 C CA . VAL A 1 210 ? -4.548 5.603 -1.362 1.00 80.19 210 VAL A CA 1
ATOM 1638 C C . VAL A 1 210 ? -3.842 5.117 -0.096 1.00 80.19 210 VAL A C 1
ATOM 1640 O O . VAL A 1 210 ? -3.016 4.207 -0.160 1.00 80.19 210 VAL A O 1
ATOM 1643 N N . SER A 1 211 ? -4.152 5.719 1.054 1.00 86.06 211 SER A N 1
ATOM 1644 C CA . SER A 1 211 ? -3.550 5.350 2.338 1.00 86.06 211 SER A CA 1
ATOM 1645 C C . SER A 1 211 ? -4.010 3.975 2.821 1.00 86.06 211 SER A C 1
ATOM 1647 O O . SER A 1 211 ? -3.184 3.235 3.350 1.00 86.06 211 SER A O 1
ATOM 1649 N N . LEU A 1 212 ? -5.273 3.601 2.589 1.00 86.31 212 LEU A N 1
ATOM 1650 C CA . LEU A 1 212 ? -5.765 2.241 2.827 1.00 86.31 212 LEU A CA 1
ATOM 1651 C C . LEU A 1 212 ? -5.145 1.239 1.871 1.00 86.31 212 LEU A C 1
ATOM 1653 O O . LEU A 1 212 ? -4.700 0.192 2.325 1.00 86.31 212 LEU A O 1
ATOM 1657 N N . GLY A 1 213 ? -5.065 1.568 0.578 1.00 82.00 213 GLY A N 1
ATOM 1658 C CA . GLY A 1 213 ? -4.374 0.726 -0.395 1.00 82.00 213 GLY A CA 1
ATOM 1659 C C . GLY A 1 213 ? -2.959 0.392 0.077 1.00 82.00 213 GLY A C 1
ATOM 1660 O O . GLY A 1 213 ? -2.592 -0.775 0.154 1.00 82.00 213 GLY A O 1
ATOM 1661 N N . LEU A 1 214 ? -2.219 1.408 0.532 1.00 82.06 214 LEU A N 1
ATOM 1662 C CA . LEU A 1 214 ? -0.859 1.239 1.046 1.00 82.06 214 LEU A CA 1
ATOM 1663 C C . LEU A 1 214 ? -0.816 0.439 2.349 1.00 82.06 214 LEU A C 1
ATOM 1665 O O . LEU A 1 214 ? 0.098 -0.353 2.562 1.00 82.06 214 LEU A O 1
ATOM 1669 N N . ALA A 1 215 ? -1.782 0.659 3.237 1.00 79.50 215 ALA A N 1
ATOM 1670 C CA . ALA A 1 215 ? -1.852 -0.068 4.492 1.00 79.50 215 ALA A CA 1
ATOM 1671 C C . ALA A 1 215 ? -2.094 -1.563 4.274 1.00 79.50 215 ALA A C 1
ATOM 1673 O O . ALA A 1 215 ? -1.381 -2.368 4.866 1.00 79.50 215 ALA A O 1
ATOM 1674 N N . TYR A 1 216 ? -3.021 -1.923 3.387 1.00 80.69 216 TYR A N 1
ATOM 1675 C CA . TYR A 1 216 ? -3.270 -3.309 2.999 1.00 80.69 216 TYR A CA 1
ATOM 1676 C C . TYR A 1 216 ? -2.111 -3.899 2.179 1.00 80.69 216 TYR A C 1
ATOM 1678 O O . TYR A 1 216 ? -1.791 -5.069 2.347 1.00 80.69 216 TYR A O 1
ATOM 1686 N N . GLU A 1 217 ? -1.413 -3.107 1.359 1.00 75.31 217 GLU A N 1
ATOM 1687 C CA . GLU A 1 217 ? -0.214 -3.556 0.633 1.00 75.31 217 GLU A CA 1
ATOM 1688 C C . GLU A 1 217 ? 0.950 -3.879 1.586 1.00 75.31 217 GLU A C 1
ATOM 1690 O O . GLU A 1 217 ? 1.695 -4.828 1.356 1.00 75.31 217 GLU A O 1
ATOM 1695 N N . GLN A 1 218 ? 1.120 -3.104 2.662 1.00 72.50 218 GLN A N 1
ATOM 1696 C CA . GLN A 1 218 ? 2.274 -3.201 3.568 1.00 72.50 218 GLN A CA 1
ATOM 1697 C C . GLN A 1 218 ? 1.970 -3.893 4.905 1.00 72.50 218 GLN A C 1
ATOM 1699 O O . GLN A 1 218 ? 2.885 -4.083 5.705 1.00 72.50 218 GLN A O 1
ATOM 1704 N N . GLY A 1 219 ? 0.707 -4.219 5.183 1.00 69.19 219 GLY A N 1
ATOM 1705 C CA . GLY A 1 219 ? 0.268 -4.699 6.495 1.00 69.19 219 GLY A CA 1
ATOM 1706 C C . GLY A 1 219 ? 0.432 -3.657 7.614 1.00 69.19 219 GLY A C 1
ATOM 1707 O O . GLY A 1 219 ? 0.822 -3.983 8.733 1.00 69.19 219 GLY A O 1
ATOM 1708 N N . GLN A 1 220 ? 0.221 -2.368 7.325 1.00 68.56 220 GLN A N 1
ATOM 1709 C CA . GLN A 1 220 ? 0.372 -1.298 8.322 1.00 68.56 220 GLN A CA 1
ATOM 1710 C C . GLN A 1 220 ? -0.937 -1.044 9.067 1.00 68.56 220 GLN A C 1
ATOM 1712 O O . GLN A 1 220 ? -1.805 -0.340 8.563 1.00 68.56 220 GLN A O 1
ATOM 1717 N N . GLY A 1 221 ? -1.056 -1.553 10.294 1.00 60.31 221 GLY A N 1
ATOM 1718 C CA . GLY A 1 221 ? -2.266 -1.368 11.112 1.00 60.31 221 GLY A CA 1
ATOM 1719 C C . GLY A 1 221 ? -3.463 -2.221 10.672 1.00 60.31 221 GLY A C 1
ATOM 1720 O O . GLY A 1 221 ? -4.514 -2.135 11.294 1.00 60.31 221 GLY A O 1
ATOM 1721 N N . VAL A 1 222 ? -3.280 -3.036 9.633 1.00 65.25 222 VAL A N 1
ATOM 1722 C CA . VAL A 1 222 ? -4.157 -4.108 9.144 1.00 65.25 222 VAL A CA 1
ATOM 1723 C C . VAL A 1 222 ? -3.282 -5.282 8.745 1.00 65.25 222 VAL A C 1
ATOM 1725 O O . VAL A 1 222 ? -2.098 -5.088 8.467 1.00 65.25 222 VAL A O 1
ATOM 1728 N N . THR A 1 223 ? -3.850 -6.479 8.631 1.00 65.88 223 THR A N 1
ATOM 1729 C CA . THR A 1 223 ? -3.128 -7.557 7.960 1.00 65.88 223 THR A CA 1
ATOM 1730 C C . THR A 1 223 ? -2.934 -7.229 6.488 1.00 65.88 223 THR A C 1
ATOM 1732 O O . THR A 1 223 ? -3.817 -6.674 5.833 1.00 65.88 223 THR A O 1
ATOM 1735 N N . GLN A 1 224 ? -1.761 -7.586 5.972 1.00 82.06 224 GLN A N 1
ATOM 1736 C CA . GLN A 1 224 ? -1.467 -7.454 4.559 1.00 82.06 224 GLN A CA 1
ATOM 1737 C C . GLN A 1 224 ? -2.484 -8.240 3.721 1.00 82.06 224 GLN A C 1
ATOM 1739 O O . GLN A 1 224 ? -2.694 -9.435 3.927 1.00 82.06 224 GLN A O 1
ATOM 1744 N N . ASP A 1 225 ? -3.088 -7.556 2.757 1.00 79.50 225 ASP A N 1
ATOM 1745 C CA . ASP A 1 225 ? -4.030 -8.122 1.804 1.00 79.50 225 ASP A CA 1
ATOM 1746 C C . ASP A 1 225 ? -3.930 -7.344 0.489 1.00 79.50 225 ASP A C 1
ATOM 1748 O O . ASP A 1 225 ? -4.497 -6.264 0.309 1.00 79.50 225 ASP A O 1
ATOM 1752 N N . TYR A 1 226 ? -3.205 -7.914 -0.467 1.00 70.06 226 TYR A N 1
ATOM 1753 C CA . TYR A 1 226 ? -3.047 -7.295 -1.775 1.00 70.06 226 TYR A CA 1
ATOM 1754 C C . TYR A 1 226 ? -4.370 -7.170 -2.543 1.00 70.06 226 TYR A C 1
ATOM 1756 O O . TYR A 1 226 ? -4.523 -6.235 -3.322 1.00 70.06 226 TYR A O 1
ATOM 1764 N N . ALA A 1 227 ? -5.349 -8.054 -2.329 1.00 78.56 227 ALA A N 1
ATOM 1765 C CA . ALA A 1 227 ? -6.640 -7.960 -3.008 1.00 78.56 227 ALA A CA 1
ATOM 1766 C C . ALA A 1 227 ? -7.471 -6.782 -2.472 1.00 78.56 227 ALA A C 1
ATOM 1768 O O . ALA A 1 227 ? -8.145 -6.092 -3.241 1.00 78.56 227 ALA A O 1
ATOM 1769 N N . LEU A 1 228 ? -7.406 -6.501 -1.166 1.00 79.19 228 LEU A N 1
ATOM 1770 C CA . LEU A 1 228 ? -7.978 -5.278 -0.594 1.00 79.19 228 LEU A CA 1
ATOM 1771 C C . LEU A 1 228 ? -7.196 -4.032 -1.023 1.00 79.19 228 LEU A C 1
ATOM 1773 O O . LEU A 1 228 ? -7.822 -3.016 -1.336 1.00 79.19 228 LEU A O 1
ATOM 1777 N N . ALA A 1 229 ? -5.866 -4.113 -1.124 1.00 82.00 229 ALA A N 1
ATOM 1778 C CA . ALA A 1 229 ? -5.050 -3.025 -1.660 1.00 82.00 229 ALA A CA 1
ATOM 1779 C C . ALA A 1 229 ? -5.475 -2.655 -3.090 1.00 82.00 229 ALA A C 1
ATOM 1781 O O . ALA A 1 229 ? -5.751 -1.485 -3.359 1.00 82.00 229 ALA A O 1
ATOM 1782 N N . VAL A 1 230 ? -5.632 -3.654 -3.971 1.00 84.56 230 VAL A N 1
ATOM 1783 C CA . VAL A 1 230 ? -6.159 -3.483 -5.335 1.00 84.56 230 VAL A CA 1
ATOM 1784 C C . VAL A 1 230 ? -7.509 -2.777 -5.307 1.00 84.56 230 VAL A C 1
ATOM 1786 O O . VAL A 1 230 ? -7.659 -1.760 -5.972 1.00 84.56 230 VAL A O 1
ATOM 1789 N N . LYS A 1 231 ? -8.472 -3.239 -4.497 1.00 90.69 231 LYS A N 1
ATOM 1790 C CA . LYS A 1 231 ? -9.809 -2.617 -4.430 1.00 90.69 231 LYS A CA 1
ATOM 1791 C C . LYS A 1 231 ? -9.755 -1.135 -4.055 1.00 90.69 231 LYS A C 1
ATOM 1793 O O . LYS A 1 231 ? -10.504 -0.332 -4.615 1.00 90.69 231 LYS A O 1
ATOM 1798 N N . TRP A 1 232 ? -8.910 -0.760 -3.098 1.00 85.06 232 TRP A N 1
ATOM 1799 C CA . TRP A 1 232 ? -8.780 0.635 -2.678 1.00 85.06 232 TRP A CA 1
ATOM 1800 C C . TRP A 1 232 ? -8.018 1.482 -3.697 1.00 85.06 232 TRP A C 1
ATOM 1802 O O . TRP A 1 232 ? -8.434 2.609 -3.983 1.00 85.06 232 TRP A O 1
ATOM 1812 N N . TYR A 1 233 ? -6.965 0.935 -4.306 1.00 93.50 233 TYR A N 1
ATOM 1813 C CA . TYR A 1 233 ? -6.266 1.605 -5.395 1.00 93.50 233 TYR A CA 1
ATOM 1814 C C . TYR A 1 233 ? -7.134 1.761 -6.641 1.00 93.50 233 TYR A C 1
ATOM 1816 O O . TYR A 1 233 ? -7.092 2.832 -7.232 1.00 93.50 233 TYR A O 1
ATOM 1824 N N . ASP A 1 234 ? -7.980 0.791 -6.993 1.00 95.75 234 ASP A N 1
ATOM 1825 C CA . ASP A 1 234 ? -8.956 0.900 -8.084 1.00 95.75 234 ASP A CA 1
ATOM 1826 C C . ASP A 1 234 ? -9.914 2.074 -7.865 1.00 95.75 234 ASP A C 1
ATOM 1828 O O . ASP A 1 234 ? -10.137 2.884 -8.768 1.00 95.75 234 ASP A O 1
ATOM 1832 N N . ARG A 1 235 ? -10.445 2.224 -6.643 1.00 94.31 235 ARG A N 1
ATOM 1833 C CA . ARG A 1 235 ? -11.318 3.357 -6.290 1.00 94.31 235 ARG A CA 1
ATOM 1834 C C . ARG A 1 235 ? -10.597 4.697 -6.444 1.00 94.31 235 ARG A C 1
ATOM 1836 O O . ARG A 1 235 ? -11.149 5.618 -7.044 1.00 94.31 235 ARG A O 1
ATOM 1843 N N . ALA A 1 236 ? -9.358 4.802 -5.970 1.00 89.31 236 ALA A N 1
ATOM 1844 C CA . ALA A 1 236 ? -8.573 6.028 -6.106 1.00 89.31 236 ALA A CA 1
ATOM 1845 C C . ALA A 1 236 ? -8.103 6.285 -7.555 1.00 89.31 236 ALA A C 1
ATOM 1847 O O . ALA A 1 236 ? -8.034 7.432 -8.003 1.00 89.31 236 ALA A O 1
ATOM 1848 N N . ALA A 1 237 ? -7.819 5.229 -8.318 1.00 94.62 237 ALA A N 1
ATOM 1849 C CA . ALA A 1 237 ? -7.448 5.281 -9.729 1.00 94.62 237 ALA A CA 1
ATOM 1850 C C . ALA A 1 237 ? -8.627 5.703 -10.617 1.00 94.62 237 ALA A C 1
ATOM 1852 O O . ALA A 1 237 ? -8.433 6.458 -11.571 1.00 94.62 237 ALA A O 1
ATOM 1853 N N . ALA A 1 238 ? -9.858 5.306 -10.275 1.00 97.38 238 ALA A N 1
ATOM 1854 C CA . ALA A 1 238 ? -11.072 5.798 -10.927 1.00 97.38 238 ALA A CA 1
ATOM 1855 C C . ALA A 1 238 ? -11.221 7.326 -10.790 1.00 97.38 238 ALA A C 1
ATOM 1857 O O . ALA A 1 238 ? -11.710 7.983 -11.707 1.00 97.38 238 ALA A O 1
ATOM 1858 N N . GLN A 1 239 ? -10.701 7.902 -9.700 1.00 91.69 239 GLN A N 1
ATOM 1859 C CA . GLN A 1 239 ? -10.590 9.350 -9.477 1.00 91.69 239 GLN A CA 1
ATOM 1860 C C . GLN A 1 239 ? -9.326 9.973 -10.102 1.00 91.69 239 GLN A C 1
ATOM 1862 O O . GLN A 1 239 ? -8.980 11.117 -9.817 1.00 91.69 239 GLN A O 1
ATOM 1867 N N . LYS A 1 240 ? -8.619 9.221 -10.954 1.00 95.38 240 LYS A N 1
ATOM 1868 C CA . LYS A 1 240 ? -7.396 9.620 -11.663 1.00 95.38 240 LYS A CA 1
ATOM 1869 C C . LYS A 1 240 ? -6.216 9.980 -10.757 1.00 95.38 240 LYS A C 1
ATOM 1871 O O . LYS A 1 240 ? -5.296 10.649 -11.216 1.00 95.38 240 LYS A O 1
ATOM 1876 N N . ASN A 1 241 ? -6.166 9.489 -9.515 1.00 93.19 241 ASN A N 1
ATOM 1877 C CA . ASN A 1 241 ? -5.017 9.737 -8.645 1.00 93.19 241 ASN A CA 1
ATOM 1878 C C . ASN A 1 241 ? -3.737 9.068 -9.200 1.00 93.19 241 ASN A C 1
ATOM 1880 O O . ASN A 1 241 ? -3.706 7.843 -9.340 1.00 93.19 241 ASN A O 1
ATOM 1884 N N . PRO A 1 242 ? -2.657 9.824 -9.478 1.00 82.81 242 PRO A N 1
ATOM 1885 C CA . PRO A 1 242 ? -1.468 9.282 -10.137 1.00 82.81 242 PRO A CA 1
ATOM 1886 C C . PRO A 1 242 ? -0.691 8.280 -9.278 1.00 82.81 242 PRO A C 1
ATOM 1888 O O . PRO A 1 242 ? -0.105 7.343 -9.818 1.00 82.81 242 PRO A O 1
ATOM 1891 N N . ARG A 1 243 ? -0.706 8.437 -7.946 1.00 87.50 243 ARG A N 1
ATOM 1892 C CA . ARG A 1 243 ? -0.081 7.470 -7.035 1.00 87.50 243 ARG A CA 1
ATOM 1893 C C . ARG A 1 243 ? -0.870 6.161 -7.022 1.00 87.50 243 ARG A C 1
ATOM 1895 O O . ARG A 1 243 ? -0.250 5.111 -7.105 1.00 87.50 243 ARG A O 1
ATOM 1902 N N . ALA A 1 244 ? -2.202 6.222 -6.976 1.00 88.38 244 ALA A N 1
ATOM 1903 C CA . ALA A 1 244 ? -3.052 5.031 -7.041 1.00 88.38 244 ALA A CA 1
ATOM 1904 C C . ALA A 1 244 ? -2.890 4.274 -8.363 1.00 88.38 244 ALA A C 1
ATOM 1906 O O . ALA A 1 244 ? -2.715 3.063 -8.355 1.00 88.38 244 ALA A O 1
ATOM 1907 N N . LEU A 1 245 ? -2.901 4.998 -9.488 1.00 96.50 245 LEU A N 1
ATOM 1908 C CA . LEU A 1 245 ? -2.675 4.435 -10.820 1.00 96.50 245 LEU A CA 1
ATOM 1909 C C . LEU A 1 245 ? -1.322 3.714 -10.899 1.00 96.50 245 LEU A C 1
ATOM 1911 O O . LEU A 1 245 ? -1.251 2.590 -11.386 1.00 96.50 245 LEU A O 1
ATOM 1915 N N . TRP A 1 246 ? -0.255 4.327 -10.379 1.00 95.94 246 TRP A N 1
ATOM 1916 C CA . TRP A 1 246 ? 1.063 3.694 -10.321 1.00 95.94 246 TRP A CA 1
ATOM 1917 C C . TRP A 1 246 ? 1.094 2.462 -9.409 1.00 95.94 246 TRP A C 1
ATOM 1919 O O . TRP A 1 246 ? 1.573 1.416 -9.839 1.00 95.94 246 TRP A O 1
ATOM 1929 N N . SER A 1 247 ? 0.558 2.553 -8.189 1.00 88.75 247 SER A N 1
ATOM 1930 C CA . SER A 1 247 ? 0.512 1.421 -7.254 1.00 88.75 247 SER A CA 1
ATOM 1931 C C . SER A 1 247 ? -0.289 0.249 -7.823 1.00 88.75 247 SER A C 1
ATOM 1933 O O . SER A 1 247 ? 0.164 -0.888 -7.780 1.00 88.75 247 SER A O 1
ATOM 1935 N N . LEU A 1 248 ? -1.440 0.515 -8.442 1.00 91.69 248 LEU A N 1
ATOM 1936 C CA . LEU A 1 248 ? -2.234 -0.515 -9.108 1.00 91.69 248 LEU A CA 1
ATOM 1937 C C . LEU A 1 248 ? -1.481 -1.138 -10.295 1.00 91.69 248 LEU A C 1
ATOM 1939 O O . LEU A 1 248 ? -1.529 -2.351 -10.487 1.00 91.69 248 LEU A O 1
ATOM 1943 N N . GLY A 1 249 ? -0.750 -0.323 -11.063 1.00 90.75 249 GLY A N 1
ATOM 1944 C CA . GLY A 1 249 ? 0.116 -0.808 -12.137 1.00 90.75 249 GLY A CA 1
ATOM 1945 C C . GLY A 1 249 ? 1.191 -1.772 -11.628 1.00 90.75 249 GLY A C 1
ATOM 1946 O O . GLY A 1 249 ? 1.397 -2.820 -12.235 1.00 90.75 249 GLY A O 1
ATOM 1947 N N . LEU A 1 250 ? 1.800 -1.478 -10.474 1.00 87.69 250 LEU A N 1
ATOM 1948 C CA . LEU A 1 250 ? 2.759 -2.376 -9.823 1.00 87.69 250 LEU A CA 1
ATOM 1949 C C . LEU A 1 250 ? 2.123 -3.701 -9.400 1.00 87.69 250 LEU A C 1
ATOM 1951 O O . LEU A 1 250 ? 2.707 -4.754 -9.643 1.00 87.69 250 LEU A O 1
ATOM 1955 N N . LEU A 1 251 ? 0.922 -3.669 -8.816 1.00 83.31 251 LEU A N 1
ATOM 1956 C CA . LEU A 1 251 ? 0.220 -4.886 -8.395 1.00 83.31 251 LEU A CA 1
ATOM 1957 C C . LEU A 1 251 ? -0.129 -5.786 -9.590 1.00 83.31 251 LEU A C 1
ATOM 1959 O O . LEU A 1 251 ? 0.056 -7.001 -9.509 1.00 83.31 251 LEU A O 1
ATOM 1963 N N . HIS A 1 252 ? -0.536 -5.205 -10.724 1.00 87.88 252 HIS A N 1
ATOM 1964 C CA . HIS A 1 252 ? -0.722 -5.946 -11.977 1.00 87.88 252 HIS A CA 1
ATOM 1965 C C . HIS A 1 252 ? 0.591 -6.449 -12.583 1.00 87.88 252 HIS A C 1
ATOM 1967 O O . HIS A 1 252 ? 0.618 -7.535 -13.156 1.00 87.88 252 HIS A O 1
ATOM 1973 N N . GLU A 1 253 ? 1.684 -5.695 -12.469 1.00 84.19 253 GLU A N 1
ATOM 1974 C CA . GLU A 1 253 ? 2.986 -6.134 -12.973 1.00 84.19 253 GLU A CA 1
ATOM 1975 C C . GLU A 1 253 ? 3.544 -7.321 -12.172 1.00 84.19 253 GLU A C 1
ATOM 1977 O O . GLU A 1 253 ? 4.109 -8.250 -12.754 1.00 84.19 253 GLU A O 1
ATOM 1982 N N . LEU A 1 254 ? 3.369 -7.297 -10.848 1.00 80.62 254 LEU A N 1
ATOM 1983 C CA . LEU A 1 254 ? 3.879 -8.308 -9.921 1.00 80.62 254 LEU A CA 1
ATOM 1984 C C . LEU A 1 254 ? 2.911 -9.479 -9.696 1.00 80.62 254 LEU A C 1
ATOM 1986 O O . LEU A 1 254 ? 3.316 -10.496 -9.139 1.00 80.62 254 LEU A O 1
ATOM 1990 N N . GLY A 1 255 ? 1.646 -9.354 -10.108 1.00 79.19 255 GLY A N 1
ATOM 1991 C CA . GLY A 1 255 ? 0.615 -10.365 -9.858 1.00 79.19 255 GLY A CA 1
ATOM 1992 C C . GLY A 1 255 ? 0.218 -10.468 -8.383 1.00 79.19 255 GLY A C 1
ATOM 1993 O O . GLY A 1 255 ? -0.048 -11.558 -7.876 1.00 79.19 255 GLY A O 1
ATOM 1994 N N . GLN A 1 256 ? 0.235 -9.345 -7.667 1.00 74.06 256 GLN A N 1
ATOM 1995 C CA . GLN A 1 256 ? -0.059 -9.285 -6.238 1.00 74.06 256 GLN A CA 1
ATOM 1996 C C . GLN A 1 256 ? -1.518 -8.887 -6.022 1.00 74.06 256 GLN A C 1
ATOM 1998 O O . GLN A 1 256 ? -1.923 -7.774 -6.339 1.00 74.06 256 GLN A O 1
ATOM 2003 N N . GLY A 1 257 ? -2.331 -9.808 -5.497 1.00 73.88 257 GLY A N 1
ATOM 2004 C CA . GLY A 1 257 ? -3.770 -9.582 -5.276 1.00 73.88 257 GLY A CA 1
ATOM 2005 C C . GLY A 1 257 ? -4.626 -9.608 -6.549 1.00 73.88 257 GLY A C 1
ATOM 2006 O O . GLY A 1 257 ? -5.851 -9.639 -6.458 1.00 73.88 257 GLY A O 1
ATOM 2007 N N . VAL A 1 258 ? -3.988 -9.652 -7.720 1.00 80.69 258 VAL A N 1
ATOM 2008 C CA . VAL A 1 258 ? -4.572 -9.789 -9.061 1.00 80.69 258 VAL A CA 1
ATOM 2009 C C . VAL A 1 258 ? -3.671 -10.668 -9.923 1.00 80.69 258 VAL A C 1
ATOM 2011 O O . VAL A 1 258 ? -2.494 -10.839 -9.623 1.00 80.69 258 VAL A O 1
ATOM 2014 N N . ALA A 1 259 ? -4.208 -11.225 -11.010 1.00 81.19 259 ALA A N 1
ATOM 2015 C CA . ALA A 1 259 ? -3.381 -11.905 -12.001 1.00 81.19 259 ALA A CA 1
ATOM 2016 C C . ALA A 1 259 ? -2.396 -10.923 -12.658 1.00 81.19 259 ALA A C 1
ATOM 2018 O O . ALA A 1 259 ? -2.707 -9.740 -12.829 1.00 81.19 259 ALA A O 1
ATOM 2019 N N . VAL A 1 260 ? -1.225 -11.436 -13.048 1.00 84.44 260 VAL A N 1
ATOM 2020 C CA . VAL A 1 260 ? -0.238 -10.656 -13.802 1.00 84.44 260 VAL A CA 1
ATOM 2021 C C . VAL A 1 260 ? -0.866 -10.162 -15.103 1.00 84.44 260 VAL A C 1
ATOM 2023 O O . VAL A 1 260 ? -1.348 -10.964 -15.903 1.00 84.44 260 VAL A O 1
ATOM 2026 N N . ASP A 1 261 ? -0.807 -8.853 -15.331 1.00 88.44 261 ASP A N 1
ATOM 2027 C CA . ASP A 1 261 ? -1.273 -8.215 -16.559 1.00 88.44 261 ASP A CA 1
ATOM 2028 C C . ASP A 1 261 ? -0.378 -7.018 -16.905 1.00 88.44 261 ASP A C 1
ATOM 2030 O O . ASP A 1 261 ? -0.547 -5.897 -16.422 1.00 88.44 261 ASP A O 1
ATOM 2034 N N . LEU A 1 262 ? 0.616 -7.271 -17.758 1.00 86.12 262 LEU A N 1
ATOM 2035 C CA . LEU A 1 262 ? 1.597 -6.260 -18.155 1.00 86.12 262 LEU A CA 1
ATOM 2036 C C . LEU A 1 262 ? 1.013 -5.216 -19.118 1.00 86.12 262 LEU A C 1
ATOM 2038 O O . LEU A 1 262 ? 1.521 -4.097 -19.161 1.00 86.12 262 LEU A O 1
ATOM 2042 N N . VAL A 1 263 ? -0.044 -5.560 -19.866 1.00 96.25 263 VAL A N 1
ATOM 2043 C CA . VAL A 1 263 ? -0.750 -4.608 -20.739 1.00 96.25 263 VAL A CA 1
ATOM 2044 C C . VAL A 1 263 ? -1.484 -3.605 -19.855 1.00 96.25 263 VAL A C 1
ATOM 2046 O O . VAL A 1 263 ? -1.289 -2.395 -19.980 1.00 96.25 263 VAL A O 1
ATOM 2049 N N . ARG A 1 264 ? -2.242 -4.110 -18.874 1.00 95.44 264 ARG A N 1
ATOM 2050 C CA . ARG A 1 264 ? -2.945 -3.281 -17.895 1.00 95.44 264 ARG A CA 1
ATOM 2051 C C . ARG A 1 264 ? -1.988 -2.433 -17.064 1.00 95.44 264 ARG A C 1
ATOM 2053 O O . ARG A 1 264 ? -2.264 -1.253 -16.853 1.00 95.44 264 ARG A O 1
ATOM 2060 N N . ALA A 1 265 ? -0.863 -2.997 -16.622 1.00 89.44 265 ALA A N 1
ATOM 2061 C CA . ALA A 1 265 ? 0.166 -2.246 -15.906 1.00 89.44 265 ALA A CA 1
ATOM 2062 C C . ALA A 1 265 ? 0.701 -1.076 -16.748 1.00 89.44 265 ALA A C 1
ATOM 2064 O O . ALA A 1 265 ? 0.762 0.055 -16.264 1.00 89.44 265 ALA A O 1
ATOM 2065 N N . ALA A 1 266 ? 1.021 -1.315 -18.025 1.00 94.94 266 ALA A N 1
ATOM 2066 C CA . ALA A 1 266 ? 1.500 -0.272 -18.925 1.00 94.94 266 ALA A CA 1
ATOM 2067 C C . ALA A 1 266 ? 0.460 0.834 -19.168 1.00 94.94 266 ALA A C 1
ATOM 2069 O O . ALA A 1 266 ? 0.828 2.012 -19.191 1.00 94.94 266 ALA A O 1
ATOM 2070 N N . ASP A 1 267 ? -0.822 0.487 -19.300 1.00 98.19 267 ASP A N 1
ATOM 2071 C CA . ASP A 1 267 ? -1.907 1.464 -19.436 1.00 98.19 267 ASP A CA 1
ATOM 2072 C C . ASP A 1 267 ? -2.026 2.355 -18.195 1.00 98.19 267 ASP A C 1
ATOM 2074 O O . ASP A 1 267 ? -2.058 3.585 -18.307 1.00 98.19 267 ASP A O 1
ATOM 2078 N N . LEU A 1 268 ? -2.015 1.745 -17.007 1.00 96.44 268 LEU A N 1
ATOM 2079 C CA . LEU A 1 268 ? -2.082 2.445 -15.723 1.00 96.44 268 LEU A CA 1
ATOM 2080 C C . LEU A 1 268 ? -0.871 3.362 -15.508 1.00 96.44 268 LEU A C 1
ATOM 2082 O O . LEU A 1 268 ? -1.030 4.533 -15.144 1.00 96.44 268 LEU A O 1
ATOM 2086 N N . TYR A 1 269 ? 0.338 2.876 -15.804 1.00 97.44 269 TYR A N 1
ATOM 2087 C CA . TYR A 1 269 ? 1.536 3.712 -15.796 1.00 97.44 269 TYR A CA 1
ATOM 2088 C C . TYR A 1 269 ? 1.431 4.846 -16.816 1.00 97.44 269 TYR A C 1
ATOM 2090 O O . TYR A 1 269 ? 1.797 5.974 -16.504 1.00 97.44 269 TYR A O 1
ATOM 2098 N N . GLY A 1 270 ? 0.889 4.593 -18.008 1.00 97.88 270 GLY A N 1
ATOM 2099 C CA . GLY A 1 270 ? 0.634 5.617 -19.020 1.00 97.88 270 GLY A CA 1
ATOM 2100 C C . GLY A 1 270 ? -0.306 6.714 -18.531 1.00 97.88 270 GLY A C 1
ATOM 2101 O O . GLY A 1 270 ? -0.023 7.896 -18.728 1.00 97.88 270 GLY A O 1
ATOM 2102 N N . GLU A 1 271 ? -1.394 6.354 -17.852 1.00 97.81 271 GLU A N 1
ATOM 2103 C CA . GLU A 1 271 ? -2.318 7.320 -17.251 1.00 97.81 271 GLU A CA 1
ATOM 2104 C C . GLU A 1 271 ? -1.648 8.186 -16.175 1.00 97.81 271 GLU A C 1
ATOM 2106 O O . GLU A 1 271 ? -1.802 9.409 -16.196 1.00 97.81 271 GLU A O 1
ATOM 2111 N N . ALA A 1 272 ? -0.863 7.591 -15.274 1.00 92.44 272 ALA A N 1
ATOM 2112 C CA . ALA A 1 272 ? -0.115 8.337 -14.259 1.00 92.44 272 ALA A CA 1
ATOM 2113 C C . ALA A 1 272 ? 1.026 9.183 -14.865 1.00 92.44 272 ALA A C 1
ATOM 2115 O O . ALA A 1 272 ? 1.262 10.319 -14.447 1.00 92.44 272 ALA A O 1
ATOM 2116 N N . ALA A 1 273 ? 1.706 8.671 -15.892 1.00 96.38 273 ALA A N 1
ATOM 2117 C CA . ALA A 1 273 ? 2.789 9.354 -16.593 1.00 96.38 273 ALA A CA 1
ATOM 2118 C C . ALA A 1 273 ? 2.300 10.592 -17.359 1.00 96.38 273 ALA A C 1
ATOM 2120 O O . ALA A 1 273 ? 2.988 11.610 -17.364 1.00 96.38 273 ALA A O 1
ATOM 2121 N N . ARG A 1 274 ? 1.095 10.559 -17.952 1.00 98.00 274 ARG A N 1
ATOM 2122 C CA . ARG A 1 274 ? 0.474 11.744 -18.584 1.00 98.00 274 ARG A CA 1
ATOM 2123 C C . ARG A 1 274 ? 0.220 12.882 -17.593 1.00 98.00 274 ARG A C 1
ATOM 2125 O O . ARG A 1 274 ? 0.207 14.038 -17.997 1.00 98.00 274 ARG A O 1
ATOM 2132 N N . GLN A 1 275 ? 0.069 12.564 -16.309 1.00 91.31 275 GLN A N 1
ATOM 2133 C CA . GLN A 1 275 ? -0.034 13.544 -15.222 1.00 91.31 275 GLN A CA 1
ATOM 2134 C C . GLN A 1 275 ? 1.337 13.971 -14.676 1.00 91.31 275 GLN A C 1
ATOM 2136 O O . GLN A 1 275 ? 1.428 14.724 -13.711 1.00 91.31 275 GLN A O 1
ATOM 2141 N N . GLY A 1 276 ? 2.423 13.481 -15.276 1.00 90.88 276 GLY A N 1
ATOM 2142 C CA . GLY A 1 276 ? 3.786 13.808 -14.896 1.00 90.88 276 GLY A CA 1
ATOM 2143 C C . GLY A 1 276 ? 4.302 13.063 -13.664 1.00 90.88 276 GLY A C 1
ATOM 2144 O O . GLY A 1 276 ? 5.300 13.506 -13.094 1.00 90.88 276 GLY A O 1
ATOM 2145 N N . PHE A 1 277 ? 3.692 11.947 -13.254 1.00 90.56 277 PHE A N 1
ATOM 2146 C CA . PHE A 1 277 ? 4.166 11.173 -12.105 1.00 90.56 277 PHE A CA 1
ATOM 2147 C C . PHE A 1 277 ? 5.453 10.404 -12.439 1.00 90.56 277 PHE A C 1
ATOM 2149 O O . PHE A 1 277 ? 5.431 9.424 -13.183 1.00 90.56 277 PHE A O 1
ATOM 2156 N N . ALA A 1 278 ? 6.582 10.854 -11.883 1.00 90.31 278 ALA A N 1
ATOM 2157 C CA . ALA A 1 278 ? 7.915 10.372 -12.256 1.00 90.31 278 ALA A CA 1
ATOM 2158 C C . ALA A 1 278 ? 8.127 8.852 -12.077 1.00 90.31 278 ALA A C 1
ATOM 2160 O O . ALA A 1 278 ? 8.711 8.248 -12.978 1.00 90.31 278 ALA A O 1
ATOM 2161 N N . PRO A 1 279 ? 7.631 8.198 -11.002 1.00 89.00 279 PRO A N 1
ATOM 2162 C CA . PRO A 1 279 ? 7.712 6.742 -10.901 1.00 89.00 279 PRO A CA 1
ATOM 2163 C C . PRO A 1 279 ? 7.005 6.044 -12.066 1.00 89.00 279 PRO A C 1
ATOM 2165 O O . PRO A 1 279 ? 7.583 5.180 -12.714 1.00 89.00 279 PRO A O 1
ATOM 2168 N N . ALA A 1 280 ? 5.789 6.462 -12.420 1.00 89.94 280 ALA A N 1
ATOM 2169 C CA . ALA A 1 280 ? 5.065 5.858 -13.536 1.00 89.94 280 ALA A CA 1
ATOM 2170 C C . ALA A 1 280 ? 5.757 6.078 -14.889 1.00 89.94 280 ALA A C 1
ATOM 2172 O O . ALA A 1 280 ? 5.791 5.165 -15.711 1.00 89.94 280 ALA A O 1
ATOM 2173 N N . GLU A 1 281 ? 6.353 7.253 -15.113 1.00 93.19 281 GLU A N 1
ATOM 2174 C CA . GLU A 1 281 ? 7.182 7.496 -16.299 1.00 93.19 281 GLU A CA 1
ATOM 2175 C C . GLU A 1 281 ? 8.363 6.518 -16.370 1.00 93.19 281 GLU A C 1
ATOM 2177 O O . GLU A 1 281 ? 8.608 5.938 -17.426 1.00 93.19 281 GLU A O 1
ATOM 2182 N N . TYR A 1 282 ? 9.053 6.280 -15.250 1.00 96.25 282 TYR A N 1
ATOM 2183 C CA . TYR A 1 282 ? 10.137 5.301 -15.172 1.00 96.25 282 TYR A CA 1
ATOM 2184 C C . TYR A 1 282 ? 9.656 3.869 -15.455 1.00 96.25 282 TYR A C 1
ATOM 2186 O O . TYR A 1 282 ? 10.223 3.196 -16.316 1.00 96.25 282 TYR A O 1
ATOM 2194 N N . HIS A 1 283 ? 8.596 3.407 -14.786 1.00 94.94 283 HIS A N 1
ATOM 2195 C CA . HIS A 1 283 ? 8.094 2.041 -14.970 1.00 94.94 283 HIS A CA 1
ATOM 2196 C C . HIS A 1 283 ? 7.576 1.801 -16.395 1.00 94.94 283 HIS A C 1
ATOM 2198 O O . HIS A 1 283 ? 7.899 0.773 -16.991 1.00 94.94 283 HIS A O 1
ATOM 2204 N N . LEU A 1 284 ? 6.860 2.763 -16.991 1.00 97.25 284 LEU A N 1
ATOM 2205 C CA . LEU A 1 284 ? 6.456 2.670 -18.396 1.00 97.25 284 LEU A CA 1
ATOM 2206 C C . LEU A 1 284 ? 7.669 2.670 -19.334 1.00 97.25 284 LEU A C 1
ATOM 2208 O O . LEU A 1 284 ? 7.688 1.911 -20.302 1.00 97.25 284 LEU A O 1
ATOM 2212 N N . GLY A 1 285 ? 8.679 3.498 -19.047 1.00 97.12 285 GLY A N 1
ATOM 2213 C CA . GLY A 1 285 ? 9.929 3.530 -19.806 1.00 97.12 285 GLY A CA 1
ATOM 2214 C C . GLY A 1 285 ? 10.607 2.163 -19.825 1.00 97.12 285 GLY A C 1
ATOM 2215 O O . GLY A 1 285 ? 10.980 1.686 -20.894 1.00 97.12 285 GLY A O 1
ATOM 2216 N N . ARG A 1 286 ? 10.653 1.480 -18.677 1.00 96.94 286 ARG A N 1
ATOM 2217 C CA . ARG A 1 286 ? 11.204 0.124 -18.565 1.00 96.94 286 ARG A CA 1
ATOM 2218 C C . ARG A 1 286 ? 10.408 -0.906 -19.359 1.00 96.94 286 ARG A C 1
ATOM 2220 O O . ARG A 1 286 ? 11.008 -1.678 -20.100 1.00 96.94 286 ARG A O 1
ATOM 2227 N N . LEU A 1 287 ? 9.075 -0.886 -19.288 1.00 93.38 287 LEU A N 1
ATOM 2228 C CA . LEU A 1 287 ? 8.249 -1.802 -20.087 1.00 93.38 287 LEU A CA 1
ATOM 2229 C C . LEU A 1 287 ? 8.445 -1.594 -21.598 1.00 93.38 287 LEU A C 1
ATOM 2231 O O . LEU A 1 287 ? 8.527 -2.570 -22.343 1.00 93.38 287 LEU A O 1
ATOM 2235 N N . ARG A 1 288 ? 8.584 -0.339 -22.049 1.00 96.69 288 ARG A N 1
ATOM 2236 C CA . ARG A 1 288 ? 8.879 0.006 -23.452 1.00 96.69 288 ARG A CA 1
ATOM 2237 C C . ARG A 1 288 ? 10.297 -0.362 -23.868 1.00 96.69 288 ARG A C 1
ATOM 2239 O O . ARG A 1 288 ? 10.508 -0.750 -25.011 1.00 96.69 288 ARG A O 1
ATOM 2246 N N . GLU A 1 289 ? 11.260 -0.265 -22.962 1.00 95.62 289 GLU A N 1
ATOM 2247 C CA . GLU A 1 289 ? 12.638 -0.677 -23.217 1.00 95.62 289 GLU A CA 1
ATOM 2248 C C . GLU A 1 289 ? 12.747 -2.197 -23.419 1.00 95.62 289 GLU A C 1
ATOM 2250 O O . GLU A 1 289 ? 13.399 -2.659 -24.363 1.00 95.62 289 GLU A O 1
ATOM 2255 N N . GLU A 1 290 ? 12.080 -2.953 -22.543 1.00 92.19 290 GLU A N 1
ATOM 2256 C CA . GLU A 1 290 ? 12.073 -4.418 -22.508 1.00 92.19 290 GLU A CA 1
ATOM 2257 C C . GLU A 1 290 ? 11.106 -5.038 -23.534 1.00 92.19 290 GLU A C 1
ATOM 2259 O O . GLU A 1 290 ? 11.267 -6.201 -23.894 1.00 92.19 290 GLU A O 1
ATOM 2264 N N . GLY A 1 291 ? 10.112 -4.284 -24.019 1.00 93.31 291 GLY A N 1
ATOM 2265 C CA . GLY A 1 291 ? 9.053 -4.803 -24.893 1.00 93.31 291 GLY A CA 1
ATOM 2266 C C . GLY A 1 291 ? 8.079 -5.738 -24.169 1.00 93.31 291 GLY A C 1
ATOM 2267 O O . GLY A 1 291 ? 7.633 -6.736 -24.732 1.00 93.31 291 GLY A O 1
ATOM 2268 N N . ARG A 1 292 ? 7.799 -5.469 -22.889 1.00 88.19 292 ARG A N 1
ATOM 2269 C CA . ARG A 1 292 ? 6.975 -6.328 -22.026 1.00 88.19 292 ARG A CA 1
ATOM 2270 C C . ARG A 1 292 ? 5.590 -5.736 -21.823 1.00 88.19 292 ARG A C 1
ATOM 2272 O O . ARG A 1 292 ? 5.459 -4.642 -21.289 1.00 88.19 292 ARG A O 1
ATOM 2279 N N . GLY A 1 293 ? 4.558 -6.470 -22.240 1.00 87.94 293 GLY A N 1
ATOM 2280 C CA . GLY A 1 293 ? 3.164 -6.006 -22.187 1.00 87.94 293 GLY A CA 1
ATOM 2281 C C . GLY A 1 293 ? 2.830 -4.894 -23.185 1.00 87.94 293 GLY A C 1
ATOM 2282 O O . GLY A 1 293 ? 1.671 -4.535 -23.333 1.00 87.94 293 GLY A O 1
ATOM 2283 N N . VAL A 1 294 ? 3.830 -4.365 -23.888 1.00 93.69 294 VAL A N 1
ATOM 2284 C CA . VAL A 1 294 ? 3.712 -3.323 -24.902 1.00 93.69 294 VAL A CA 1
ATOM 2285 C C . VAL A 1 294 ? 4.822 -3.485 -25.932 1.00 93.69 294 VAL A C 1
ATOM 2287 O O . VAL A 1 294 ? 5.886 -4.016 -25.614 1.00 93.69 294 VAL A O 1
ATOM 2290 N N . ASP A 1 295 ? 4.602 -2.971 -27.142 1.00 94.75 295 ASP A N 1
ATOM 2291 C CA . ASP A 1 295 ? 5.643 -2.942 -28.167 1.00 94.75 295 ASP A CA 1
ATOM 2292 C C . ASP A 1 295 ? 6.881 -2.196 -27.676 1.00 94.75 295 ASP A C 1
ATOM 2294 O O . ASP A 1 295 ? 6.790 -1.121 -27.058 1.00 94.75 295 ASP A O 1
ATOM 2298 N N . ARG A 1 296 ? 8.037 -2.788 -27.986 1.00 96.88 296 ARG A N 1
ATOM 2299 C CA . ARG A 1 296 ? 9.341 -2.233 -27.656 1.00 96.88 296 ARG A CA 1
ATOM 2300 C C . ARG A 1 296 ? 9.554 -0.918 -28.402 1.00 96.88 296 ARG A C 1
ATOM 2302 O O . ARG A 1 296 ? 9.523 -0.892 -29.629 1.00 96.88 296 ARG A O 1
ATOM 2309 N N . ASP A 1 297 ? 9.841 0.146 -27.662 1.00 97.19 297 ASP A N 1
ATOM 2310 C CA . ASP A 1 297 ? 10.116 1.477 -28.204 1.00 97.19 297 ASP A CA 1
ATOM 2311 C C . ASP A 1 297 ? 11.187 2.177 -27.358 1.00 97.19 297 ASP A C 1
ATOM 2313 O O . ASP A 1 297 ? 10.917 2.750 -26.299 1.00 97.19 297 ASP A O 1
ATOM 2317 N N . ILE A 1 298 ? 12.431 2.116 -27.838 1.00 96.38 298 ILE A N 1
ATOM 2318 C CA . ILE A 1 298 ? 13.592 2.697 -27.154 1.00 96.38 298 ILE A CA 1
ATOM 2319 C C . ILE A 1 298 ? 13.537 4.227 -27.143 1.00 96.38 298 ILE A C 1
ATOM 2321 O O . ILE A 1 298 ? 13.943 4.839 -26.157 1.00 96.38 298 ILE A O 1
ATOM 2325 N N . ASN A 1 299 ? 13.013 4.856 -28.198 1.00 96.25 299 ASN A N 1
ATOM 2326 C CA . ASN A 1 299 ? 12.937 6.316 -28.273 1.00 96.25 299 ASN A CA 1
ATOM 2327 C C . ASN A 1 299 ? 11.926 6.848 -27.257 1.00 96.25 299 ASN A C 1
ATOM 2329 O O . ASN A 1 299 ? 12.213 7.796 -26.523 1.00 96.25 299 ASN A O 1
ATOM 2333 N N . LEU A 1 300 ? 10.763 6.200 -27.162 1.00 96.19 300 LEU A N 1
ATOM 2334 C CA . LEU A 1 300 ? 9.774 6.535 -26.147 1.00 96.19 300 LEU A CA 1
ATOM 2335 C C . LEU A 1 300 ? 10.296 6.249 -24.733 1.00 96.19 300 LEU A C 1
ATOM 2337 O O . LEU A 1 300 ? 10.082 7.071 -23.841 1.00 96.19 300 LEU A O 1
ATOM 2341 N N . ALA A 1 301 ? 11.003 5.132 -24.523 1.00 97.25 301 ALA A N 1
ATOM 2342 C CA . ALA A 1 301 ? 11.632 4.816 -23.240 1.00 97.25 301 ALA A CA 1
ATOM 2343 C C . ALA A 1 301 ? 12.641 5.895 -22.810 1.00 97.25 301 ALA A C 1
ATOM 2345 O O . ALA A 1 301 ? 12.568 6.383 -21.684 1.00 97.25 301 ALA A O 1
ATOM 2346 N N . LEU A 1 302 ? 13.523 6.334 -23.717 1.00 97.62 302 LEU A N 1
ATOM 2347 C CA . LEU A 1 302 ? 14.464 7.432 -23.473 1.00 97.62 302 LEU A CA 1
ATOM 2348 C C . LEU A 1 302 ? 13.735 8.722 -23.080 1.00 97.62 302 LEU A C 1
ATOM 2350 O O . LEU A 1 302 ? 14.066 9.316 -22.056 1.00 97.62 302 LEU A O 1
ATOM 2354 N N . ALA A 1 303 ? 12.701 9.113 -23.830 1.00 97.88 303 ALA A N 1
ATOM 2355 C CA . ALA A 1 303 ? 11.919 10.311 -23.528 1.00 97.88 303 ALA A CA 1
ATOM 2356 C C . ALA A 1 303 ? 11.210 10.222 -22.161 1.00 97.88 303 ALA A C 1
ATOM 2358 O O . ALA A 1 303 ? 11.127 11.208 -21.429 1.00 97.88 303 ALA A O 1
ATOM 2359 N N . LEU A 1 304 ? 10.693 9.045 -21.796 1.00 97.12 304 LEU A N 1
ATOM 2360 C CA . LEU A 1 304 ? 10.097 8.784 -20.483 1.00 97.12 304 LEU A CA 1
ATOM 2361 C C . LEU A 1 304 ? 11.134 8.901 -19.358 1.00 97.12 304 LEU A C 1
ATOM 2363 O O . LEU A 1 304 ? 10.881 9.580 -18.360 1.00 97.12 304 LEU A O 1
ATOM 2367 N N . TYR A 1 305 ? 12.313 8.303 -19.532 1.00 97.38 305 TYR A N 1
ATOM 2368 C CA . TYR A 1 305 ? 13.397 8.391 -18.558 1.00 97.38 305 TYR A CA 1
ATOM 2369 C C . TYR A 1 305 ? 13.935 9.810 -18.399 1.00 97.38 305 TYR A C 1
ATOM 2371 O O . TYR A 1 305 ? 14.203 10.223 -17.275 1.00 97.38 305 TYR A O 1
ATOM 2379 N N . GLU A 1 306 ? 14.054 10.578 -19.482 1.00 97.81 306 GLU A N 1
ATOM 2380 C CA . GLU A 1 306 ? 14.439 11.991 -19.429 1.00 97.81 306 GLU A CA 1
ATOM 2381 C C . GLU A 1 306 ? 13.454 12.810 -18.592 1.00 97.81 306 GLU A C 1
ATOM 2383 O O . GLU A 1 306 ? 13.876 13.542 -17.695 1.00 97.81 306 GLU A O 1
ATOM 2388 N N . ARG A 1 307 ? 12.143 12.643 -18.823 1.00 97.00 307 ARG A N 1
ATOM 2389 C CA . ARG A 1 307 ? 11.109 13.334 -18.034 1.00 97.00 307 ARG A CA 1
ATOM 2390 C C . ARG A 1 307 ? 11.145 12.946 -16.557 1.00 97.00 307 ARG A C 1
ATOM 2392 O O . ARG A 1 307 ? 11.066 13.829 -15.704 1.00 97.00 307 ARG A O 1
ATOM 2399 N N . ALA A 1 308 ? 11.304 11.659 -16.251 1.00 90.38 308 ALA A N 1
ATOM 2400 C CA . ALA A 1 308 ? 11.383 11.178 -14.874 1.00 90.38 308 ALA A CA 1
ATOM 2401 C C . ALA A 1 308 ? 12.670 11.655 -14.172 1.00 90.38 308 ALA A C 1
ATOM 2403 O O . ALA A 1 308 ? 12.630 12.103 -13.024 1.00 90.38 308 ALA A O 1
ATOM 2404 N N . ALA A 1 309 ? 13.812 11.616 -14.864 1.00 92.88 309 ALA A N 1
ATOM 2405 C CA . ALA A 1 309 ? 15.102 12.067 -14.344 1.00 92.88 309 ALA A CA 1
ATOM 2406 C C . ALA A 1 309 ? 15.128 13.581 -14.097 1.00 92.88 309 ALA A C 1
ATOM 2408 O O . ALA A 1 309 ? 15.649 14.016 -13.071 1.00 92.88 309 ALA A O 1
ATOM 2409 N N . ALA A 1 310 ? 14.505 14.381 -14.970 1.00 95.25 310 ALA A N 1
ATOM 2410 C CA . ALA A 1 310 ? 14.350 15.825 -14.773 1.00 95.25 310 ALA A CA 1
ATOM 2411 C C . ALA A 1 310 ? 13.572 16.174 -13.488 1.00 95.25 310 ALA A C 1
ATOM 2413 O O . ALA A 1 310 ? 13.738 17.258 -12.937 1.00 95.25 310 ALA A O 1
ATOM 2414 N N . LYS A 1 311 ? 12.759 15.238 -12.981 1.00 87.62 311 LYS A N 1
ATOM 2415 C CA . LYS A 1 311 ? 12.015 15.340 -11.714 1.00 87.62 311 LYS A CA 1
ATOM 2416 C C . LYS A 1 311 ? 12.748 14.693 -10.532 1.00 87.62 311 LYS A C 1
ATOM 2418 O O . LYS A 1 311 ? 12.162 14.518 -9.468 1.00 87.62 311 LYS A O 1
ATOM 2423 N N . GLY A 1 312 ? 14.011 14.307 -10.713 1.00 84.00 312 GLY A N 1
ATOM 2424 C CA . GLY A 1 312 ? 14.847 13.712 -9.672 1.00 84.00 312 GLY A CA 1
ATOM 2425 C C . GLY A 1 312 ? 14.695 12.198 -9.491 1.00 84.00 312 GLY A C 1
ATOM 2426 O O . GLY A 1 312 ? 15.197 11.666 -8.502 1.00 84.00 312 GLY A O 1
ATOM 2427 N N . HIS A 1 313 ? 14.042 11.471 -10.410 1.00 81.50 313 HIS A N 1
ATOM 2428 C CA . HIS A 1 313 ? 13.934 10.010 -10.304 1.00 81.50 313 HIS A CA 1
ATOM 2429 C C . HIS A 1 313 ? 15.285 9.330 -10.587 1.00 81.50 313 HIS A C 1
ATOM 2431 O O . HIS A 1 313 ? 15.699 9.172 -11.739 1.00 81.50 313 HIS A O 1
ATOM 2437 N N . GLY A 1 314 ? 15.983 8.908 -9.529 1.00 85.69 314 GLY A N 1
ATOM 2438 C CA . GLY A 1 314 ? 17.359 8.406 -9.619 1.00 85.69 314 GLY A CA 1
ATOM 2439 C C . GLY A 1 314 ? 17.531 7.178 -10.520 1.00 85.69 314 GLY A C 1
ATOM 2440 O O . GLY A 1 314 ? 18.500 7.092 -11.271 1.00 85.69 314 GLY A O 1
ATOM 2441 N N . GLU A 1 315 ? 16.579 6.244 -10.510 1.00 82.12 315 GLU A N 1
ATOM 2442 C CA . GLU A 1 315 ? 16.646 5.051 -11.369 1.00 82.12 315 GLU A CA 1
ATOM 2443 C C . GLU A 1 315 ? 16.457 5.384 -12.850 1.00 82.12 315 GLU A C 1
ATOM 2445 O O . GLU A 1 315 ? 17.082 4.756 -13.705 1.00 82.12 315 GLU A O 1
ATOM 2450 N N . ALA A 1 316 ? 15.677 6.424 -13.157 1.00 86.06 316 ALA A N 1
ATOM 2451 C CA . ALA A 1 316 ? 15.485 6.873 -14.529 1.00 86.06 316 ALA A CA 1
ATOM 2452 C C . ALA A 1 316 ? 16.765 7.518 -15.071 1.00 86.06 316 ALA A C 1
ATOM 2454 O O . ALA A 1 316 ? 17.166 7.239 -16.198 1.00 86.06 316 ALA A O 1
ATOM 2455 N N . ALA A 1 317 ? 17.467 8.302 -14.245 1.00 88.75 317 ALA A N 1
ATOM 2456 C CA . ALA A 1 317 ? 18.762 8.872 -14.611 1.00 88.75 317 ALA A CA 1
ATOM 2457 C C . ALA A 1 317 ? 19.805 7.781 -14.923 1.00 88.75 317 ALA A C 1
ATOM 2459 O O . ALA A 1 317 ? 20.538 7.887 -15.907 1.00 88.75 317 ALA A O 1
ATOM 2460 N N . ARG A 1 318 ? 19.837 6.698 -14.133 1.00 92.25 318 ARG A N 1
ATOM 2461 C CA . ARG A 1 318 ? 20.717 5.542 -14.387 1.00 92.25 318 ARG A CA 1
ATOM 2462 C C . ARG A 1 318 ? 20.336 4.798 -15.666 1.00 92.25 318 ARG A C 1
ATOM 2464 O O . ARG A 1 318 ? 21.215 4.459 -16.455 1.00 92.25 318 ARG A O 1
ATOM 2471 N N . ALA A 1 319 ? 19.043 4.561 -15.891 1.00 87.75 319 ALA A N 1
ATOM 2472 C CA . ALA A 1 319 ? 18.557 3.918 -17.111 1.00 87.75 319 ALA A CA 1
ATOM 2473 C C . ALA A 1 319 ? 18.908 4.741 -18.363 1.00 87.75 319 ALA A C 1
ATOM 2475 O O . ALA A 1 319 ? 19.375 4.185 -19.357 1.00 87.75 319 ALA A O 1
ATOM 2476 N N . LEU A 1 320 ? 18.792 6.069 -18.280 1.00 92.44 320 LEU A N 1
ATOM 2477 C CA . LEU A 1 320 ? 19.169 6.989 -19.350 1.00 92.44 320 LEU A CA 1
ATOM 2478 C C . LEU A 1 320 ? 20.668 6.924 -19.673 1.00 92.44 320 LEU A C 1
ATOM 2480 O O . LEU A 1 320 ? 21.043 6.835 -20.841 1.00 92.44 320 LEU A O 1
ATOM 2484 N N . GLN A 1 321 ? 21.530 6.938 -18.651 1.00 91.94 321 GLN A N 1
ATOM 2485 C CA . GLN A 1 321 ? 22.979 6.790 -18.831 1.00 91.94 321 GLN A CA 1
ATOM 2486 C C . GLN A 1 321 ? 23.330 5.449 -19.484 1.00 91.94 321 GLN A C 1
ATOM 2488 O O . GLN A 1 321 ? 24.114 5.415 -20.430 1.00 91.94 321 GLN A O 1
ATOM 2493 N N . ARG A 1 322 ? 22.704 4.361 -19.022 1.00 93.88 322 ARG A N 1
ATOM 2494 C CA . ARG A 1 322 ? 22.898 3.011 -19.562 1.00 93.88 322 ARG A CA 1
ATOM 2495 C C . ARG A 1 322 ? 22.519 2.924 -21.042 1.00 93.88 322 ARG A C 1
ATOM 2497 O O . ARG A 1 322 ? 23.309 2.421 -21.833 1.00 93.88 322 ARG A O 1
ATOM 2504 N N . LEU A 1 323 ? 21.351 3.440 -21.428 1.00 89.81 323 LEU A N 1
ATOM 2505 C CA . LEU A 1 323 ? 20.892 3.395 -22.820 1.00 89.81 323 LEU A CA 1
ATOM 2506 C C . LEU A 1 323 ? 21.707 4.300 -23.752 1.00 89.81 323 LEU A C 1
ATOM 2508 O O . LEU A 1 323 ? 21.992 3.908 -24.880 1.00 89.81 323 LEU A O 1
ATOM 2512 N N . ARG A 1 324 ? 22.124 5.485 -23.290 1.00 87.62 324 ARG A N 1
ATOM 2513 C CA . ARG A 1 324 ? 22.977 6.386 -24.085 1.00 87.62 324 ARG A CA 1
ATOM 2514 C C . ARG A 1 324 ? 24.400 5.842 -24.251 1.00 87.62 324 ARG A C 1
ATOM 2516 O O . ARG A 1 324 ? 24.974 5.970 -25.330 1.00 87.62 324 ARG A O 1
ATOM 2523 N N . GLY A 1 325 ? 24.946 5.207 -23.213 1.00 80.25 325 GLY A N 1
ATOM 2524 C CA . GLY A 1 325 ? 26.264 4.570 -23.259 1.00 80.25 325 GLY A CA 1
ATOM 2525 C C . GLY A 1 325 ? 26.309 3.334 -24.161 1.00 80.25 325 GLY A C 1
ATOM 2526 O O . GLY A 1 325 ? 27.293 3.129 -24.858 1.00 80.25 325 GLY A O 1
ATOM 2527 N N . ALA A 1 326 ? 25.229 2.549 -24.217 1.00 69.50 326 ALA A N 1
ATOM 2528 C CA . ALA A 1 326 ? 25.141 1.368 -25.082 1.00 69.50 326 ALA A CA 1
ATOM 2529 C C . ALA A 1 326 ? 25.062 1.695 -26.588 1.00 69.50 326 ALA A C 1
ATOM 2531 O O . ALA A 1 326 ? 25.355 0.837 -27.411 1.00 69.50 326 ALA A O 1
ATOM 2532 N N . GLY A 1 327 ? 24.649 2.911 -26.961 1.00 58.22 327 GLY A N 1
ATOM 2533 C CA . GLY A 1 327 ? 24.580 3.356 -28.360 1.00 58.22 327 GLY A CA 1
ATOM 2534 C C . GLY A 1 327 ? 25.852 4.029 -28.887 1.00 58.22 327 GLY A C 1
ATOM 2535 O O . GLY A 1 327 ? 25.857 4.485 -30.027 1.00 58.22 327 GLY A O 1
ATOM 2536 N N . SER A 1 328 ? 26.900 4.148 -28.064 1.00 53.50 328 SER A N 1
ATOM 2537 C CA . SER A 1 328 ? 28.173 4.809 -28.413 1.00 53.50 328 SER A CA 1
ATOM 2538 C C . SER A 1 328 ? 29.372 3.848 -28.497 1.00 53.50 328 SER A C 1
ATOM 2540 O O . SER A 1 328 ? 30.514 4.297 -28.598 1.00 53.50 328 SER A O 1
ATOM 2542 N N . SER A 1 329 ? 29.104 2.541 -28.505 1.00 42.81 329 SER A N 1
ATOM 2543 C CA . SER A 1 329 ? 30.060 1.434 -28.659 1.00 42.81 329 SER A CA 1
ATOM 2544 C C . SER A 1 329 ? 29.680 0.566 -29.847 1.00 42.81 329 SER A C 1
ATOM 2546 O O . SER A 1 329 ? 30.583 0.229 -30.640 1.00 42.81 329 SER A O 1
#

Secondary structure (DSSP, 8-state):
-PPP-EEEEE-GGGHHHHHHHHHHHHHTT--EEE------TTS-HHHHHHHHHHHSSEEEEEE-TTGGG-HHHHHHHHHHHHTT-EEEEEEGGGS-TTS-----GGGSPP--STT-HHHHHHHHHGGGS------------------------HHHHHHHHHHHHHTT-HHHHHHHHHHHHHTSSS---HHHHHHHHHHHHHTT-HHHHHHHHHHHHHTSSS---HHHHHHHHHHHHHTT-HHHHHHHHHHHHHTSSS---HHHHHHHHHHHHHTT-HHHHHHHHHHHHHTSSS---HHHHHHHHHHHHHTT-HHHHHHHHHHHHHT--

pLDDT: mean 70.47, std 22.25, range [22.89, 98.19]

Sequence (329 aa):
MQRPFLFVSHVSEDHGHAMELVGELERRGVPCWIAPRNVRAGRPYDDEIAQAIDDCAGMLLVFSEHCNSSDYIRREVTVAGEARKLIIPFRIEDAQPKRGLRVRLADLHWIDGFMEREQAIESVMRGFHGKPTETGSTSREDSIPEDRDAGTAPGGAIDALRRAAEAGDARSQFVLAYRLKTGDGVAKDAVKAIQWFEKASEQGYVEAQVSLGLAYEQGQGVTQDYALAVKWYDRAAAQKNPRALWSLGLLHELGQGVAVDLVRAADLYGEAARQGFAPAEYHLGRLREEGRGVDRDINLALALYERAAAKGHGEAARALQRLRGAGSS